Protein AF-A0A2N3I5L6-F1 (afdb_monomer)

pLDDT: mean 78.5, std 22.27, range [29.08, 97.69]

Nearest PDB structures (foldseek):
  4qq1-assembly1_A  TM=4.583E-01  e=1.033E+00  Neisseria meningitidis serogroup B

Foldseek 3Di:
DAWELAFLDDPVFFDDDPLVAAWKAFPLGKIKHKDKDFQCVVVVVLVVPDDDPPDDSVRVVPVVPDDDDDDDDDDDDDDDDDDDPPDPPPVVVVVVCCCVVVRRNRIWMWIWIDRDPDDIFIWIWTWGDDDNWIKIKIWGDPVRLCVVCPVPPCSVVDRIIIFMWIWDDDDQKIKTAGADQVNVVVCVVVVVADFDWDDDPSYIYGHGDSVRSSVVCVVCVVPCRRPVPVRIGMIGGDDD

Sequence (240 aa):
MVSSLHPLYTSKDRVHLDELDGVWVSEEKDRFEIKTIIDSTGLKAMKNKNYQEGMSKEDAFFFGKTNKESNSKKEEDFFAGKEKKEDSNVANREKIENFFFNPVLRKHYQIKIISGKEEACLFEGRLFKLDEHYFLDVIPNDDFLEKKLNNFNLIGLVVPMHAFFKLKIKDHQLVVNGIENDVFEKLIKEKKIRIEYIKRGNRIILTSKTEDIQKFLVKFSDAKMFNDPKEAIVLKRVKN

Radius of gyration: 22.33 Å; Cα contacts (8 Å, |Δi|>4): 339; chains: 1; bounding box: 58×41×62 Å

Solvent-accessible surface area (backbone atoms only — not comparable to full-atom values): 14211 Å² total; per-residue (Å²): 96,48,32,21,75,44,61,70,65,55,85,86,32,53,46,82,63,76,89,62,51,46,45,29,33,35,88,89,60,34,37,36,40,30,40,79,42,72,70,50,68,70,59,51,61,56,64,75,58,77,72,70,90,87,64,54,81,71,55,69,67,62,60,78,78,70,86,85,82,85,87,81,82,90,82,81,89,86,78,94,69,92,71,80,89,68,72,65,70,55,64,51,46,56,54,52,50,48,43,73,74,32,68,55,73,30,45,36,31,40,40,37,40,36,52,88,89,53,82,65,47,46,30,41,34,43,42,27,48,56,92,96,41,42,33,37,36,34,30,71,28,65,72,50,53,49,58,76,50,65,80,46,94,56,55,89,77,58,78,85,48,30,36,56,29,39,50,48,78,54,97,60,35,41,38,40,18,47,48,49,43,71,63,52,52,47,36,50,75,70,62,75,52,91,75,51,64,49,78,58,88,93,40,46,36,34,66,42,57,37,71,61,50,37,53,50,51,60,76,41,50,87,36,62,72,43,66,41,76,89,72,35,50,53,27,38,54,62,82,130

Organism: NCBI:txid1940526

Mean predicted aligned error: 11.91 Å

Secondary structure (DSSP, 8-state):
--EESS-S--TTTB---GGG-EEEEETT--EEEEEEEE--HHHHHHHTS---TT--TTHHHHGGG------------S--------SHHHHHHHHHHHHHH-TTTTEEEEEEEE-TTSPPEEEEEEEEEETTEEEEEEEE-HHHHHHHTTT-TTGGG----EEEEEEEEETTEEEEE---HHHHHHHHHTT-----EEEETTEEEE-S-HHHHHHHHHHHTTSGGGT-TTS-EEEEEPP-

Structure (mmCIF, N/CA/C/O backbone):
data_AF-A0A2N3I5L6-F1
#
_entry.id   AF-A0A2N3I5L6-F1
#
loop_
_atom_site.group_PDB
_atom_site.id
_atom_site.type_symbol
_atom_site.label_atom_id
_atom_site.label_alt_id
_atom_site.label_comp_id
_atom_site.label_asym_id
_atom_site.label_entity_id
_atom_site.label_seq_id
_atom_site.pdbx_PDB_ins_code
_atom_site.Cartn_x
_atom_site.Cartn_y
_atom_site.Cartn_z
_atom_site.occupancy
_atom_site.B_iso_or_equiv
_atom_site.auth_seq_id
_atom_site.auth_comp_id
_atom_site.auth_asym_id
_atom_site.auth_atom_id
_atom_site.pdbx_PDB_model_num
ATOM 1 N N . MET A 1 1 ? -6.499 11.417 -3.239 1.00 82.38 1 MET A N 1
ATOM 2 C CA . MET A 1 1 ? -5.898 10.361 -2.393 1.00 82.38 1 MET A CA 1
ATOM 3 C C . MET A 1 1 ? -5.597 10.838 -0.975 1.00 82.38 1 MET A C 1
ATOM 5 O O . MET A 1 1 ? -4.894 11.833 -0.787 1.00 82.38 1 MET A O 1
ATOM 9 N N . VAL A 1 2 ? -6.133 10.099 -0.001 1.00 88.62 2 VAL A N 1
ATOM 10 C CA . VAL A 1 2 ? -5.919 10.285 1.443 1.00 88.62 2 VAL A CA 1
ATOM 11 C C . VAL A 1 2 ? -4.589 9.651 1.865 1.00 88.62 2 VAL A C 1
ATOM 13 O O . VAL A 1 2 ? -4.289 8.533 1.450 1.00 88.62 2 VAL A O 1
ATOM 16 N N . SER A 1 3 ? -3.809 10.334 2.703 1.00 93.31 3 SER A N 1
ATOM 17 C CA . SER A 1 3 ? -2.531 9.832 3.232 1.00 93.31 3 SER A CA 1
ATOM 18 C C . SER A 1 3 ? -2.523 9.771 4.760 1.00 93.31 3 SER A C 1
ATOM 20 O O . SER A 1 3 ? -3.391 10.349 5.407 1.00 93.31 3 SER A O 1
ATOM 22 N N . SER A 1 4 ? -1.555 9.073 5.354 1.00 94.69 4 SER A N 1
ATOM 23 C CA . SER A 1 4 ? -1.430 8.864 6.801 1.00 94.69 4 SER A CA 1
ATOM 24 C C . SER A 1 4 ? -0.012 9.152 7.303 1.00 94.69 4 SER A C 1
ATOM 26 O O . SER A 1 4 ? 0.966 8.866 6.612 1.00 94.69 4 SER A O 1
ATOM 28 N N . LEU A 1 5 ? 0.100 9.707 8.515 1.00 93.94 5 LEU A N 1
ATOM 29 C CA . LEU A 1 5 ? 1.378 9.838 9.236 1.00 93.94 5 LEU A CA 1
ATOM 30 C C . LEU A 1 5 ? 1.814 8.545 9.932 1.00 93.94 5 LEU A C 1
ATOM 32 O O . LEU A 1 5 ? 2.976 8.408 10.302 1.00 93.94 5 LEU A O 1
ATOM 36 N N . HIS A 1 6 ? 0.885 7.614 10.131 1.00 92.69 6 HIS A N 1
ATOM 37 C CA . HIS A 1 6 ? 1.148 6.333 10.773 1.00 92.69 6 HIS A CA 1
ATOM 38 C C . HIS A 1 6 ? 1.010 5.187 9.765 1.00 92.69 6 HIS A C 1
ATOM 40 O O . HIS A 1 6 ? 0.121 5.257 8.906 1.00 92.69 6 HIS A O 1
ATOM 46 N N . PRO A 1 7 ? 1.814 4.114 9.895 1.00 93.25 7 PRO A N 1
ATOM 47 C CA . PRO A 1 7 ? 1.585 2.882 9.153 1.00 93.25 7 PRO A CA 1
ATOM 48 C C . PRO A 1 7 ? 0.174 2.352 9.399 1.00 93.25 7 PRO A C 1
ATOM 50 O O . PRO A 1 7 ? -0.364 2.476 10.504 1.00 93.25 7 PRO A O 1
ATOM 53 N N . LEU A 1 8 ? -0.409 1.710 8.391 1.00 92.94 8 LEU A N 1
ATOM 54 C CA . LEU A 1 8 ? -1.764 1.156 8.485 1.00 92.94 8 LEU A CA 1
ATOM 55 C C . LEU A 1 8 ? -1.812 -0.302 8.973 1.00 92.94 8 LEU A C 1
ATOM 57 O O . LEU A 1 8 ? -2.878 -0.916 9.030 1.00 92.94 8 LEU A O 1
ATOM 61 N N . TYR A 1 9 ? -0.663 -0.852 9.357 1.00 93.44 9 TYR A N 1
ATOM 62 C CA . TYR A 1 9 ? -0.504 -2.232 9.794 1.00 93.44 9 TYR A CA 1
ATOM 63 C C . TYR A 1 9 ? 0.300 -2.323 11.092 1.00 93.44 9 TYR A C 1
ATOM 65 O O . TYR A 1 9 ? 1.161 -1.491 11.384 1.00 93.44 9 TYR A O 1
ATOM 73 N N . THR A 1 10 ? 0.084 -3.405 11.830 1.00 91.81 10 THR A N 1
ATOM 74 C CA . THR A 1 10 ? 0.990 -3.881 12.875 1.00 91.81 10 THR A CA 1
ATOM 75 C C . THR A 1 10 ? 1.778 -5.088 12.368 1.00 91.81 10 THR A C 1
ATOM 77 O O . THR A 1 10 ? 1.489 -5.648 11.310 1.00 91.81 10 THR A O 1
ATOM 80 N N . SER A 1 11 ? 2.787 -5.536 13.116 1.00 87.19 11 SER A N 1
ATOM 81 C CA . SER A 1 11 ? 3.531 -6.757 12.770 1.00 87.19 11 SER A CA 1
ATOM 82 C C . SER A 1 11 ? 2.644 -8.007 12.686 1.00 87.19 11 SER A C 1
ATOM 84 O O . SER A 1 11 ? 2.996 -8.955 11.996 1.00 87.19 11 SER A O 1
ATOM 86 N N . LYS A 1 12 ? 1.495 -8.012 13.362 1.00 90.62 12 LYS A N 1
ATOM 87 C CA . LYS A 1 12 ? 0.568 -9.149 13.419 1.00 90.62 12 LYS A CA 1
ATOM 88 C C . LYS A 1 12 ? -0.233 -9.309 12.127 1.00 90.62 12 LYS A C 1
ATOM 90 O O . LYS A 1 12 ? -0.608 -10.419 11.776 1.00 90.62 12 LYS A O 1
ATOM 95 N N . ASP A 1 13 ? -0.457 -8.198 11.432 1.00 93.75 13 ASP A N 1
ATOM 96 C CA . ASP A 1 13 ? -1.332 -8.123 10.257 1.00 93.75 13 ASP A CA 1
ATOM 97 C C . ASP A 1 13 ? -0.550 -8.350 8.956 1.00 93.75 13 ASP A C 1
ATOM 99 O O . ASP A 1 13 ? -1.130 -8.506 7.880 1.00 93.75 13 ASP A O 1
ATOM 103 N N . ARG A 1 14 ? 0.787 -8.322 9.040 1.00 94.44 14 ARG A N 1
ATOM 104 C CA . ARG A 1 14 ? 1.693 -8.417 7.896 1.00 94.44 14 ARG A CA 1
ATOM 105 C C . ARG A 1 14 ? 1.579 -9.778 7.229 1.00 94.44 14 ARG A C 1
ATOM 107 O O . ARG A 1 14 ? 1.726 -10.820 7.862 1.00 94.44 14 ARG A O 1
ATOM 114 N N . VAL A 1 15 ? 1.413 -9.736 5.917 1.00 95.94 15 VAL A N 1
ATOM 115 C CA . VAL A 1 15 ? 1.420 -10.905 5.040 1.00 95.94 15 VAL A CA 1
ATOM 116 C C . VAL A 1 15 ? 2.317 -10.623 3.841 1.00 95.94 15 VAL A C 1
ATOM 118 O O . VAL A 1 15 ? 2.738 -9.489 3.606 1.00 95.94 15 VAL A O 1
ATOM 121 N N . HIS A 1 16 ? 2.635 -11.660 3.080 1.00 95.50 16 HIS A N 1
ATOM 122 C CA . HIS A 1 16 ? 3.401 -11.542 1.847 1.00 95.50 16 HIS A CA 1
ATOM 123 C C . HIS A 1 16 ? 2.837 -12.527 0.824 1.00 95.50 16 HIS A C 1
ATOM 125 O O . HIS A 1 16 ? 2.478 -13.647 1.179 1.00 95.50 16 HIS A O 1
ATOM 131 N N . LEU A 1 17 ? 2.712 -12.063 -0.413 1.00 95.06 17 LEU A N 1
ATOM 132 C CA . LEU A 1 17 ? 2.216 -12.786 -1.577 1.00 95.06 17 LEU A CA 1
ATOM 133 C C . LEU A 1 17 ? 3.280 -12.733 -2.675 1.00 95.06 17 LEU A C 1
ATOM 135 O O . LEU A 1 17 ? 3.575 -11.656 -3.207 1.00 95.06 17 LEU A O 1
ATOM 139 N N . ASP A 1 18 ? 3.849 -13.884 -3.025 1.00 93.94 18 ASP A N 1
ATOM 140 C CA . ASP A 1 18 ? 4.799 -13.983 -4.138 1.00 93.94 18 ASP A CA 1
ATOM 141 C C . ASP A 1 18 ? 4.089 -13.665 -5.477 1.00 93.94 18 ASP A C 1
ATOM 143 O O . ASP A 1 18 ? 4.715 -13.193 -6.426 1.00 93.94 18 ASP A O 1
ATOM 147 N N . GLU A 1 19 ? 2.755 -13.799 -5.551 1.00 93.94 19 GLU A N 1
ATOM 148 C CA . GLU A 1 19 ? 1.954 -13.428 -6.724 1.00 93.94 19 GLU A CA 1
ATOM 149 C C . GLU A 1 19 ? 1.859 -11.919 -6.972 1.00 93.94 19 GLU A C 1
ATOM 151 O O . GLU A 1 19 ? 1.219 -11.515 -7.943 1.00 93.94 19 GLU A O 1
ATOM 156 N N . LEU A 1 20 ? 2.459 -11.067 -6.139 1.00 95.62 20 LEU A N 1
ATOM 157 C CA . LEU A 1 20 ? 2.630 -9.646 -6.456 1.00 95.62 20 LEU A CA 1
ATOM 158 C C . LEU A 1 20 ? 3.903 -9.379 -7.263 1.00 95.62 20 LEU A C 1
ATOM 160 O O . LEU A 1 20 ? 3.934 -8.414 -8.028 1.00 95.62 20 LEU A O 1
ATOM 164 N N . ASP A 1 21 ? 4.915 -10.243 -7.169 1.00 95.94 21 ASP A N 1
ATOM 165 C CA . ASP A 1 21 ? 6.191 -10.034 -7.849 1.00 95.94 21 ASP A CA 1
ATOM 166 C C . ASP A 1 21 ? 6.043 -10.151 -9.361 1.00 95.94 21 ASP A C 1
ATOM 168 O O . ASP A 1 21 ? 5.441 -11.098 -9.875 1.00 95.94 21 ASP A O 1
ATOM 172 N N . GLY A 1 22 ? 6.614 -9.197 -10.090 1.00 95.56 22 GLY A N 1
ATOM 173 C CA . GLY A 1 22 ? 6.614 -9.189 -11.547 1.00 95.56 22 GLY A CA 1
ATOM 174 C C . GLY A 1 22 ? 6.405 -7.808 -12.150 1.00 95.56 22 GLY A C 1
ATOM 175 O O . GLY A 1 22 ? 6.508 -6.775 -11.486 1.00 95.56 22 GLY A O 1
ATOM 176 N N . VAL A 1 23 ? 6.129 -7.811 -13.452 1.00 96.69 23 VAL A N 1
ATOM 177 C CA . VAL A 1 23 ? 5.829 -6.605 -14.221 1.00 96.69 23 VAL A CA 1
ATOM 178 C C . VAL A 1 23 ? 4.335 -6.553 -14.489 1.00 96.69 23 VAL A C 1
ATOM 180 O O . VAL A 1 23 ? 3.749 -7.507 -15.007 1.00 96.69 23 VAL A O 1
ATOM 183 N N . TRP A 1 24 ? 3.734 -5.421 -14.160 1.00 97.00 24 TRP A N 1
ATOM 184 C CA . TRP A 1 24 ? 2.325 -5.144 -14.363 1.00 97.00 24 TRP A CA 1
ATOM 185 C C . TRP A 1 24 ? 2.148 -3.877 -15.188 1.00 97.00 24 TRP A C 1
ATOM 187 O O . TRP A 1 24 ? 2.972 -2.967 -15.114 1.00 97.00 24 TRP A O 1
ATOM 197 N N . VAL A 1 25 ? 1.090 -3.823 -15.989 1.00 96.19 25 VAL A N 1
ATOM 198 C CA . VAL A 1 25 ? 0.814 -2.694 -16.883 1.00 96.19 25 VAL A CA 1
ATOM 199 C C . VAL A 1 25 ? -0.626 -2.227 -16.703 1.00 96.19 25 VAL A C 1
ATOM 201 O O . VAL A 1 25 ? -1.540 -3.057 -16.674 1.00 96.19 25 VAL A O 1
ATOM 204 N N . SER A 1 26 ? -0.817 -0.914 -16.562 1.00 94.56 26 SER A N 1
ATOM 205 C CA . SER A 1 26 ? -2.138 -0.275 -16.519 1.00 94.56 26 SER A CA 1
ATOM 206 C C . SER A 1 26 ? -2.730 -0.103 -17.922 1.00 94.56 26 SER A C 1
ATOM 208 O O . SER A 1 26 ? -2.044 -0.254 -18.935 1.00 94.56 26 SER A O 1
ATOM 210 N N . GLU A 1 27 ? -4.013 0.248 -18.009 1.00 89.31 27 GLU A N 1
ATOM 211 C CA . GLU A 1 27 ? -4.641 0.598 -19.293 1.00 89.31 27 GLU A CA 1
ATOM 212 C C . GLU A 1 27 ? -4.007 1.843 -19.938 1.00 89.31 27 GLU A C 1
ATOM 214 O O . GLU A 1 27 ? -3.891 1.919 -21.162 1.00 89.31 27 GLU A O 1
ATOM 219 N N . GLU A 1 28 ? -3.496 2.760 -19.116 1.00 87.25 28 GLU A N 1
ATOM 220 C CA . GLU A 1 28 ? -2.772 3.971 -19.529 1.00 87.25 28 GLU A CA 1
ATOM 221 C C . GLU A 1 28 ? -1.314 3.694 -19.941 1.00 87.25 28 GLU A C 1
ATOM 223 O O . GLU A 1 28 ? -0.588 4.603 -20.338 1.00 87.25 28 GLU A O 1
ATOM 228 N N . LYS A 1 29 ? -0.902 2.416 -19.940 1.00 87.81 29 LYS A N 1
ATOM 229 C CA . LYS A 1 29 ? 0.445 1.925 -20.276 1.00 87.81 29 LYS A CA 1
ATOM 230 C C . LYS A 1 29 ? 1.535 2.312 -19.276 1.00 87.81 29 LYS A C 1
ATOM 232 O O . LYS A 1 29 ? 2.718 2.189 -19.602 1.00 87.81 29 LYS A O 1
ATOM 237 N N . ASP A 1 30 ? 1.164 2.693 -18.058 1.00 93.69 30 ASP A N 1
ATOM 238 C CA . ASP A 1 30 ? 2.126 2.780 -16.963 1.00 93.69 30 ASP A CA 1
ATOM 239 C C . ASP A 1 30 ? 2.614 1.384 -16.600 1.00 93.69 30 ASP A C 1
ATOM 241 O O . ASP A 1 30 ? 1.832 0.430 -16.508 1.00 93.69 30 ASP A O 1
ATOM 245 N N . ARG A 1 31 ? 3.921 1.264 -16.378 1.00 95.31 31 ARG A N 1
ATOM 246 C CA . ARG A 1 31 ? 4.567 0.005 -16.017 1.00 95.31 31 ARG A CA 1
ATOM 247 C C . ARG A 1 31 ? 4.941 0.012 -14.542 1.00 95.31 31 ARG A C 1
ATOM 249 O O . ARG A 1 31 ? 5.677 0.881 -14.085 1.00 95.31 31 ARG A O 1
ATOM 256 N N . PHE A 1 32 ? 4.497 -1.015 -13.834 1.00 96.75 32 PHE A N 1
ATOM 257 C CA . PHE A 1 32 ? 4.772 -1.261 -12.426 1.00 96.75 32 PHE A CA 1
ATOM 258 C C . PHE A 1 32 ? 5.673 -2.487 -12.316 1.00 96.75 32 PHE A C 1
ATOM 260 O O . PHE A 1 32 ? 5.273 -3.597 -12.664 1.00 96.75 32 PHE A O 1
ATOM 267 N N . GLU A 1 33 ? 6.898 -2.299 -11.843 1.00 97.00 33 GLU A N 1
ATOM 268 C CA . GLU A 1 33 ? 7.795 -3.398 -11.496 1.00 97.00 33 GLU A CA 1
ATOM 269 C C . GLU A 1 33 ? 7.765 -3.589 -9.984 1.00 97.00 33 GLU A C 1
ATOM 271 O O . GLU A 1 33 ? 8.225 -2.726 -9.235 1.00 97.00 33 GLU A O 1
ATOM 276 N N . ILE A 1 34 ? 7.213 -4.716 -9.545 1.00 97.31 34 ILE A N 1
ATOM 277 C CA . ILE A 1 34 ? 7.099 -5.075 -8.134 1.00 97.31 34 ILE A CA 1
ATOM 278 C C . ILE A 1 34 ? 8.100 -6.191 -7.853 1.00 97.31 34 ILE A C 1
ATOM 280 O O . ILE A 1 34 ? 8.120 -7.204 -8.561 1.00 97.31 34 ILE A O 1
ATOM 284 N N . LYS A 1 35 ? 8.955 -5.988 -6.848 1.00 97.25 35 LYS A N 1
ATOM 285 C CA . LYS A 1 35 ? 9.970 -6.962 -6.434 1.00 97.25 35 LYS A CA 1
ATOM 286 C C . LYS A 1 35 ? 10.014 -7.099 -4.923 1.00 97.25 35 LYS A C 1
ATOM 288 O O . LYS A 1 35 ? 10.144 -6.105 -4.214 1.00 97.25 35 LYS A O 1
ATOM 293 N N . THR A 1 36 ? 10.017 -8.331 -4.438 1.00 96.62 36 THR A N 1
ATOM 294 C CA . THR A 1 36 ? 10.277 -8.629 -3.034 1.00 96.62 36 THR A CA 1
ATOM 295 C C . THR A 1 36 ? 11.721 -8.303 -2.666 1.00 96.62 36 THR A C 1
ATOM 297 O O . THR A 1 36 ? 12.674 -8.808 -3.262 1.00 96.62 36 THR A O 1
ATOM 300 N N . ILE A 1 37 ? 11.870 -7.504 -1.617 1.00 94.00 37 ILE A N 1
ATOM 301 C CA . ILE A 1 37 ? 13.123 -7.227 -0.928 1.00 94.00 37 ILE A CA 1
ATOM 302 C C . ILE A 1 37 ? 13.115 -7.966 0.408 1.00 94.00 37 ILE A C 1
ATOM 304 O O . ILE A 1 37 ? 12.101 -8.016 1.106 1.00 94.00 37 ILE A O 1
ATOM 308 N N . ILE A 1 38 ? 14.260 -8.555 0.756 1.00 88.44 38 ILE A N 1
ATOM 309 C CA . ILE A 1 38 ? 14.483 -9.209 2.046 1.00 88.44 38 ILE A CA 1
ATOM 310 C C . ILE A 1 38 ? 15.468 -8.361 2.848 1.00 88.44 38 ILE A C 1
ATOM 312 O O . ILE A 1 38 ? 16.657 -8.282 2.517 1.00 88.44 38 ILE A O 1
ATOM 316 N N . ASP A 1 39 ? 14.981 -7.770 3.932 1.00 79.25 39 ASP A N 1
ATOM 317 C CA . ASP A 1 39 ? 15.770 -6.983 4.870 1.00 79.25 39 ASP A CA 1
ATOM 318 C C . ASP A 1 39 ? 16.808 -7.870 5.566 1.00 79.25 39 ASP A C 1
ATOM 320 O O . ASP A 1 39 ? 16.526 -8.645 6.482 1.00 79.25 39 ASP A O 1
ATOM 324 N N . SER A 1 40 ? 18.051 -7.761 5.098 1.00 66.69 40 SER A N 1
ATOM 325 C CA . SER A 1 40 ? 19.209 -8.498 5.622 1.00 66.69 40 SER A CA 1
ATOM 326 C C . SER A 1 40 ? 20.104 -7.649 6.528 1.00 66.69 40 SER A C 1
ATOM 328 O O . SER A 1 40 ? 21.098 -8.150 7.057 1.00 66.69 40 SER A O 1
ATOM 330 N N . THR A 1 41 ? 19.767 -6.372 6.728 1.00 57.91 41 THR A N 1
ATOM 331 C CA . THR A 1 41 ? 20.577 -5.366 7.434 1.00 57.91 41 THR A CA 1
ATOM 332 C C . THR A 1 41 ? 20.956 -5.810 8.845 1.00 57.91 41 THR A C 1
ATOM 334 O O . THR A 1 41 ? 22.117 -5.680 9.233 1.00 57.91 41 THR A O 1
ATOM 337 N N . GLY A 1 42 ? 20.047 -6.452 9.583 1.00 51.00 42 GLY A N 1
ATOM 338 C CA . GLY A 1 42 ? 20.392 -6.989 10.901 1.00 51.00 42 GLY A CA 1
ATOM 339 C C . GLY A 1 42 ? 21.158 -8.323 10.886 1.00 51.00 42 GLY A C 1
ATOM 340 O O . GLY A 1 42 ? 21.920 -8.577 11.813 1.00 51.00 42 GLY A O 1
ATOM 341 N N . LEU A 1 43 ? 21.086 -9.129 9.814 1.00 48.53 43 LEU A N 1
ATOM 342 C CA . LEU A 1 43 ? 21.957 -10.310 9.657 1.00 48.53 43 LEU A CA 1
ATOM 343 C C . LEU A 1 43 ? 23.406 -9.919 9.327 1.00 48.53 43 LEU A C 1
ATOM 345 O O . LEU A 1 43 ? 24.344 -10.568 9.790 1.00 48.53 43 LEU A O 1
ATOM 349 N N . LYS A 1 44 ? 23.609 -8.863 8.529 1.00 46.62 44 LYS A N 1
ATOM 350 C CA . LYS A 1 44 ? 24.950 -8.352 8.196 1.00 46.62 44 LYS A CA 1
ATOM 351 C C . LYS A 1 44 ? 25.635 -7.724 9.415 1.00 46.62 44 LYS A C 1
ATOM 353 O O . LYS A 1 44 ? 26.823 -7.953 9.621 1.00 46.62 44 LYS A O 1
ATOM 358 N N . ALA A 1 45 ? 24.880 -7.018 10.261 1.00 44.28 45 ALA A N 1
ATOM 359 C CA . ALA A 1 45 ? 25.374 -6.502 11.540 1.00 44.28 45 ALA A CA 1
ATOM 360 C C . ALA A 1 45 ? 25.807 -7.621 12.510 1.00 44.28 45 ALA A C 1
ATOM 362 O O . ALA A 1 45 ? 26.784 -7.450 13.236 1.00 44.28 45 ALA A O 1
ATOM 363 N N . MET A 1 46 ? 25.132 -8.779 12.483 1.00 40.22 46 MET A N 1
ATOM 364 C CA . MET A 1 46 ? 25.532 -9.966 13.252 1.00 40.22 46 MET A CA 1
ATOM 365 C C . MET A 1 46 ? 26.778 -10.657 12.678 1.00 40.22 46 MET A C 1
ATOM 367 O O . MET A 1 46 ? 27.643 -11.072 13.440 1.00 40.22 46 MET A O 1
ATOM 371 N N . LYS A 1 47 ? 26.909 -10.754 11.347 1.00 42.34 47 LYS A N 1
ATOM 372 C CA . LYS A 1 47 ? 28.072 -11.396 10.701 1.00 42.34 47 LYS A CA 1
ATOM 373 C C . LYS A 1 47 ? 29.365 -10.578 10.777 1.00 42.34 47 LYS A C 1
ATOM 375 O O . LYS A 1 47 ? 30.438 -11.164 10.810 1.00 42.34 47 LYS A O 1
ATOM 380 N N . ASN A 1 48 ? 29.285 -9.246 10.821 1.00 40.84 48 ASN A N 1
ATOM 381 C CA . ASN A 1 48 ? 30.474 -8.384 10.892 1.00 40.84 48 ASN A CA 1
ATOM 382 C C . ASN A 1 48 ? 31.078 -8.260 12.305 1.00 40.84 48 ASN A C 1
ATOM 384 O O . ASN A 1 48 ? 32.122 -7.633 12.463 1.00 40.84 48 ASN A O 1
ATOM 388 N N . LYS A 1 49 ? 30.470 -8.878 13.325 1.00 36.75 49 LYS A N 1
ATOM 389 C CA . LYS A 1 49 ? 31.065 -9.054 14.656 1.00 36.75 49 LYS A CA 1
ATOM 390 C C . LYS A 1 49 ? 31.553 -10.494 14.809 1.00 36.75 49 LYS A C 1
ATOM 392 O O . LYS A 1 49 ? 30.953 -11.288 15.529 1.00 36.75 49 LYS A O 1
ATOM 397 N N . ASN A 1 50 ? 32.628 -10.850 14.113 1.00 40.31 50 ASN A N 1
ATOM 398 C CA . ASN A 1 50 ? 33.282 -12.135 14.346 1.00 40.31 50 ASN A CA 1
ATOM 399 C C . ASN A 1 50 ? 33.900 -12.160 15.755 1.00 40.31 50 ASN A C 1
ATOM 401 O O . ASN A 1 50 ? 34.954 -11.582 15.996 1.00 40.31 50 ASN A O 1
ATOM 405 N N . TYR A 1 51 ? 33.156 -12.800 16.661 1.00 40.19 51 TYR A N 1
ATOM 406 C CA . TYR A 1 51 ? 33.593 -13.865 17.565 1.00 40.19 51 TYR A CA 1
ATOM 407 C C . TYR A 1 51 ? 34.929 -13.645 18.295 1.00 40.19 51 TYR A C 1
ATOM 409 O O . TYR A 1 51 ? 35.989 -14.006 17.795 1.00 40.19 51 TYR A O 1
ATOM 417 N N . GLN A 1 52 ? 34.860 -13.167 19.541 1.00 38.38 52 GLN A N 1
ATOM 418 C CA . GLN A 1 52 ? 35.819 -13.626 20.547 1.00 38.38 52 GLN A CA 1
ATOM 419 C C . GLN A 1 52 ? 35.326 -14.979 21.070 1.00 38.38 52 GLN A C 1
ATOM 421 O O . GLN A 1 52 ? 34.191 -15.088 21.539 1.00 38.38 52 GLN A O 1
ATOM 426 N N . GLU A 1 53 ? 36.147 -16.017 20.914 1.00 37.41 53 GLU A N 1
ATOM 427 C CA . GLU A 1 53 ? 35.874 -17.354 21.442 1.00 37.41 53 GLU A CA 1
ATOM 428 C C . GLU A 1 53 ? 35.573 -17.288 22.944 1.00 37.41 53 GLU A C 1
ATOM 430 O O . GLU A 1 53 ? 36.329 -16.705 23.718 1.00 37.41 53 GLU A O 1
ATOM 435 N N . GLY A 1 54 ? 34.447 -17.884 23.345 1.00 44.28 54 GLY A N 1
ATOM 436 C CA . GLY A 1 54 ? 34.029 -18.009 24.745 1.00 44.28 54 GLY A CA 1
ATOM 437 C C . GLY A 1 54 ? 32.807 -17.182 25.150 1.00 44.28 54 GLY A C 1
ATOM 438 O O . GLY A 1 54 ? 32.262 -17.427 26.222 1.00 44.28 54 GLY A O 1
ATOM 439 N N . MET A 1 55 ? 32.327 -16.257 24.312 1.00 40.34 55 MET A N 1
ATOM 440 C CA . MET A 1 55 ? 31.068 -15.542 24.563 1.00 40.34 55 MET A CA 1
ATOM 441 C C . MET A 1 55 ? 29.872 -16.332 24.023 1.00 40.34 55 MET A C 1
ATOM 443 O O . MET A 1 55 ? 29.895 -16.811 22.885 1.00 40.34 55 MET A O 1
ATOM 447 N N . SER A 1 56 ? 28.816 -16.450 24.825 1.00 50.38 56 SER A N 1
ATOM 448 C CA . SER A 1 56 ? 27.558 -17.041 24.370 1.00 50.38 56 SER A CA 1
ATOM 449 C C . SER A 1 56 ? 26.933 -16.158 23.271 1.00 50.38 56 SER A C 1
ATOM 451 O O . SER A 1 56 ? 27.193 -14.949 23.203 1.00 50.38 56 SER A O 1
ATOM 453 N N . LYS A 1 57 ? 26.123 -16.736 22.371 1.00 48.69 57 LYS A N 1
ATOM 454 C CA . LYS A 1 57 ? 25.438 -15.960 21.308 1.00 48.69 57 LYS A CA 1
ATOM 455 C C . LYS A 1 57 ? 24.555 -14.859 21.911 1.00 48.69 57 LYS A C 1
ATOM 457 O O . LYS A 1 57 ? 24.294 -13.838 21.277 1.00 48.69 57 LYS A O 1
ATOM 462 N N . GLU A 1 58 ? 24.134 -15.093 23.144 1.00 45.81 58 GLU A N 1
ATOM 463 C CA . GLU A 1 58 ? 23.283 -14.286 23.990 1.00 45.81 58 GLU A CA 1
ATOM 464 C C . GLU A 1 58 ? 24.021 -13.040 24.521 1.00 45.81 58 GLU A C 1
ATOM 466 O O . GLU A 1 58 ? 23.449 -11.949 24.523 1.00 45.81 58 GLU A O 1
ATOM 471 N N . ASP A 1 59 ? 25.309 -13.144 24.863 1.00 43.00 59 ASP A N 1
ATOM 472 C CA . ASP A 1 59 ? 26.111 -12.021 25.379 1.00 43.00 59 ASP A CA 1
ATOM 473 C C . ASP A 1 59 ? 26.486 -11.011 24.281 1.00 43.00 59 ASP A C 1
ATOM 475 O O . ASP A 1 59 ? 26.416 -9.791 24.475 1.00 43.00 59 ASP A O 1
ATOM 479 N N . ALA A 1 60 ? 26.795 -11.495 23.074 1.00 45.47 60 ALA A N 1
ATOM 480 C CA . ALA A 1 60 ? 27.146 -10.645 21.931 1.00 45.47 60 ALA A CA 1
ATOM 481 C C . ALA A 1 60 ? 25.995 -9.715 21.486 1.00 45.47 60 ALA A C 1
ATOM 483 O O . ALA A 1 60 ? 26.228 -8.660 20.880 1.00 45.47 60 ALA A O 1
ATOM 484 N N . PHE A 1 61 ? 24.752 -10.094 21.799 1.00 45.12 61 PHE A N 1
ATOM 485 C CA . PHE A 1 61 ? 23.533 -9.382 21.424 1.00 45.12 61 PHE A CA 1
ATOM 486 C C . PHE A 1 61 ? 23.253 -8.153 22.313 1.00 45.12 61 PHE A C 1
ATOM 488 O O . PHE A 1 61 ? 22.777 -7.133 21.810 1.00 45.12 61 PHE A O 1
ATOM 495 N N . PHE A 1 62 ? 23.604 -8.192 23.607 1.00 40.31 62 PHE A N 1
ATOM 496 C CA . PHE A 1 62 ? 23.329 -7.098 24.559 1.00 40.31 62 PHE A CA 1
ATOM 497 C C . PHE A 1 62 ? 24.474 -6.091 24.728 1.00 40.31 62 PHE A C 1
ATOM 499 O O . PHE A 1 62 ? 24.211 -4.918 25.003 1.00 40.31 62 PHE A O 1
ATOM 506 N N . PHE A 1 63 ? 25.726 -6.480 24.470 1.00 38.34 63 PHE A N 1
ATOM 507 C CA . PHE A 1 63 ? 26.881 -5.570 24.561 1.00 38.34 63 PHE A CA 1
ATOM 508 C C . PHE A 1 63 ? 26.895 -4.451 23.500 1.00 38.34 63 PHE A C 1
ATOM 510 O O . PHE A 1 63 ? 27.714 -3.537 23.556 1.00 38.34 63 PHE A O 1
ATOM 517 N N . GLY A 1 64 ? 25.960 -4.458 22.543 1.00 39.50 64 GLY A N 1
ATOM 518 C CA . GLY A 1 64 ? 25.796 -3.386 21.557 1.00 39.50 64 GLY A CA 1
ATOM 519 C C . GLY A 1 64 ? 25.243 -2.061 22.099 1.00 39.50 64 GLY A C 1
ATOM 520 O O . GLY A 1 64 ? 25.133 -1.120 21.315 1.00 39.50 64 GLY A O 1
ATOM 521 N N . LYS A 1 65 ? 24.884 -1.964 23.391 1.00 39.91 65 LYS A N 1
ATOM 522 C CA . LYS A 1 65 ? 24.294 -0.743 23.976 1.00 39.91 65 LYS A CA 1
ATOM 523 C C . LYS A 1 65 ? 25.068 -0.068 25.110 1.00 39.91 65 LYS A C 1
ATOM 525 O O . LYS A 1 65 ? 24.601 0.952 25.603 1.00 39.91 65 LYS A O 1
ATOM 530 N N . THR A 1 66 ? 26.263 -0.523 25.466 1.00 38.44 66 THR A N 1
ATOM 531 C CA . THR A 1 66 ? 27.102 0.180 26.450 1.00 38.44 66 THR A CA 1
ATOM 532 C C . THR A 1 66 ? 28.567 0.079 26.057 1.00 38.44 66 THR A C 1
ATOM 534 O O . THR A 1 66 ? 29.220 -0.907 26.367 1.00 38.44 66 THR A O 1
ATOM 537 N N . ASN A 1 67 ? 29.059 1.092 25.339 1.00 31.45 67 ASN A N 1
ATOM 538 C CA . ASN A 1 67 ? 30.448 1.548 25.430 1.00 31.45 67 ASN A CA 1
ATOM 539 C C . ASN A 1 67 ? 30.576 2.960 24.842 1.00 31.45 67 ASN A C 1
ATOM 541 O O . ASN A 1 67 ? 30.892 3.169 23.672 1.00 31.45 67 ASN A O 1
ATOM 545 N N . LYS A 1 68 ? 30.301 3.938 25.704 1.00 32.56 68 LYS A N 1
ATOM 546 C CA . LYS A 1 68 ? 30.933 5.260 25.692 1.00 32.56 68 LYS A CA 1
ATOM 547 C C . LYS A 1 68 ? 31.223 5.618 27.156 1.00 32.56 68 LYS A C 1
ATOM 549 O O . LYS A 1 68 ? 30.510 6.395 27.774 1.00 32.56 68 LYS A O 1
ATOM 554 N N . GLU A 1 69 ? 32.233 4.974 27.725 1.00 34.31 69 GLU A N 1
ATOM 555 C CA . GLU A 1 69 ? 32.992 5.508 28.865 1.00 34.31 69 GLU A CA 1
ATOM 556 C C . GLU A 1 69 ? 34.141 6.351 28.273 1.00 34.31 69 GLU A C 1
ATOM 558 O O . GLU A 1 69 ? 34.646 6.011 27.207 1.00 34.31 69 GLU A O 1
ATOM 563 N N . SER A 1 70 ? 34.618 7.471 28.815 1.00 31.84 70 SER A N 1
ATOM 564 C CA . SER A 1 70 ? 34.363 8.185 30.070 1.00 31.84 70 SER A CA 1
ATOM 565 C C . SER A 1 70 ? 35.094 9.538 30.021 1.00 31.84 70 SER A C 1
ATOM 567 O O . SER A 1 70 ? 36.195 9.600 29.477 1.00 31.84 70 SER A O 1
ATOM 569 N N . ASN A 1 71 ? 34.513 10.577 30.632 1.00 29.08 71 ASN A N 1
ATOM 570 C CA . ASN A 1 71 ? 35.144 11.634 31.459 1.00 29.08 71 ASN A CA 1
ATOM 571 C C . ASN A 1 71 ? 34.172 12.828 31.506 1.00 29.08 71 ASN A C 1
ATOM 573 O O . ASN A 1 71 ? 33.710 13.265 30.465 1.00 29.08 71 ASN A O 1
ATOM 577 N N . SER A 1 72 ? 33.800 13.446 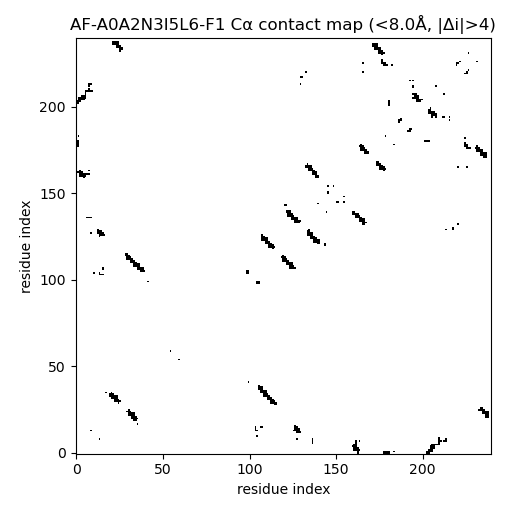32.624 1.00 30.52 72 SER A N 1
ATOM 578 C CA . SER A 1 72 ? 34.110 13.270 34.041 1.00 30.52 72 SER A CA 1
ATOM 579 C C . SER A 1 72 ? 33.148 14.181 34.827 1.00 30.52 72 SER A C 1
ATOM 581 O O . SER A 1 72 ? 32.868 15.276 34.354 1.00 30.52 72 SER A O 1
ATOM 583 N N . LYS A 1 73 ? 32.774 13.765 36.045 1.00 29.89 73 LYS A N 1
ATOM 584 C CA . LYS A 1 73 ? 32.198 14.561 37.153 1.00 29.89 73 LYS A CA 1
ATOM 585 C C . LYS A 1 73 ? 30.741 15.052 37.042 1.00 29.89 73 LYS A C 1
ATOM 587 O O . LYS A 1 73 ? 30.419 15.984 36.326 1.00 29.89 73 LYS A O 1
ATOM 592 N N . LYS A 1 74 ? 29.918 14.396 37.871 1.00 35.50 74 LYS A N 1
ATOM 593 C CA . LYS A 1 74 ? 28.929 14.944 38.817 1.00 35.50 74 LYS A CA 1
ATOM 594 C C . LYS A 1 74 ? 28.495 16.402 38.631 1.00 35.50 74 LYS A C 1
ATOM 596 O O . LYS A 1 74 ? 29.280 17.296 38.912 1.00 35.50 74 LYS A O 1
ATOM 601 N N . GLU A 1 75 ? 27.206 16.554 38.367 1.00 29.62 75 GLU A N 1
ATOM 602 C CA . GLU A 1 75 ? 26.270 17.513 38.979 1.00 29.62 75 GLU A CA 1
ATOM 603 C C . GLU A 1 75 ? 24.885 16.865 38.769 1.00 29.62 75 GLU A C 1
ATOM 605 O O . GLU A 1 75 ? 24.348 16.861 37.667 1.00 29.62 75 GLU A O 1
ATOM 610 N N . GLU A 1 76 ? 24.528 15.866 39.580 1.00 29.61 76 GLU A N 1
ATOM 611 C CA . GLU A 1 76 ? 23.671 16.013 40.770 1.00 29.61 76 GLU A CA 1
ATOM 612 C C . GLU A 1 76 ? 22.406 16.851 40.499 1.00 29.61 76 GLU A C 1
ATOM 614 O O . GLU A 1 76 ? 22.441 18.065 40.345 1.00 29.61 76 GLU A O 1
ATOM 619 N N . ASP A 1 77 ? 21.283 16.129 40.491 1.00 37.88 77 ASP A N 1
ATOM 620 C CA . ASP A 1 77 ? 19.984 16.581 40.978 1.00 37.88 77 ASP A CA 1
ATOM 621 C C . ASP A 1 77 ? 19.262 17.692 40.210 1.00 37.88 77 ASP A C 1
ATOM 623 O O . ASP A 1 77 ? 19.131 18.828 40.659 1.00 37.88 77 ASP A O 1
ATOM 627 N N . PHE A 1 78 ? 18.594 17.306 39.120 1.00 29.14 78 PHE A N 1
ATOM 628 C CA . PHE A 1 78 ? 17.429 18.055 38.657 1.00 29.14 78 PHE A CA 1
ATOM 629 C C . PHE A 1 78 ? 16.312 17.096 38.226 1.00 29.14 78 PHE A C 1
ATOM 631 O O . PHE A 1 78 ? 16.295 16.562 37.122 1.00 29.14 78 PHE A O 1
ATOM 638 N N . PHE A 1 79 ? 15.384 16.884 39.161 1.00 30.80 79 PHE A N 1
ATOM 639 C CA . PHE A 1 79 ? 14.110 16.162 39.056 1.00 30.80 79 PHE A CA 1
ATOM 640 C C . PHE A 1 79 ? 14.127 14.641 39.231 1.00 30.80 79 PHE A C 1
ATOM 642 O O . PHE A 1 79 ? 13.933 13.845 38.316 1.00 30.80 79 PHE A O 1
ATOM 649 N N . ALA A 1 80 ? 14.210 14.259 40.504 1.00 41.06 80 ALA A N 1
ATOM 650 C CA . ALA A 1 80 ? 13.701 13.001 41.018 1.00 41.06 80 ALA A CA 1
ATOM 651 C C . ALA A 1 80 ? 12.226 12.774 40.622 1.00 41.06 80 ALA A C 1
ATOM 653 O O . ALA A 1 80 ? 11.305 13.321 41.225 1.00 41.06 80 ALA A O 1
ATOM 654 N N . GLY A 1 81 ? 12.010 11.889 39.653 1.00 29.58 81 GLY A N 1
ATOM 655 C CA . GLY A 1 81 ? 10.791 11.105 39.508 1.00 29.58 81 GLY A CA 1
ATOM 656 C C . GLY A 1 81 ? 11.187 9.638 39.584 1.00 29.58 81 GLY A C 1
ATOM 657 O O . GLY A 1 81 ? 11.838 9.128 38.678 1.00 29.58 81 GLY A O 1
ATOM 658 N N . LYS A 1 82 ? 10.863 8.953 40.686 1.00 38.31 82 LYS A N 1
ATOM 659 C CA . LYS A 1 82 ? 11.033 7.498 40.789 1.00 38.31 82 LYS A CA 1
ATOM 660 C C . LYS A 1 82 ? 10.141 6.827 39.740 1.00 38.31 82 LYS A C 1
ATOM 662 O O . LYS A 1 82 ? 8.966 6.589 40.004 1.00 38.31 82 LYS A O 1
ATOM 667 N N . GLU A 1 83 ? 10.691 6.498 38.578 1.00 33.28 83 GLU A N 1
ATOM 668 C CA . GLU A 1 83 ? 10.050 5.564 37.659 1.00 33.28 83 GLU A CA 1
ATOM 669 C C . GLU A 1 83 ? 10.314 4.131 38.123 1.00 33.28 83 GLU A C 1
ATOM 671 O O . GLU A 1 83 ? 11.449 3.711 38.370 1.00 33.28 83 GLU A O 1
ATOM 676 N N . LYS A 1 84 ? 9.226 3.372 38.263 1.00 32.03 84 LYS A N 1
ATOM 677 C CA . LYS A 1 84 ? 9.268 1.922 38.403 1.00 32.03 84 LYS A CA 1
ATOM 678 C C . LYS A 1 84 ? 10.039 1.338 37.216 1.00 32.03 84 LYS A C 1
ATOM 680 O O . LYS A 1 84 ? 9.645 1.521 36.068 1.00 32.03 84 LYS A O 1
ATOM 685 N N . LYS A 1 85 ? 11.103 0.584 37.494 1.00 35.97 85 LYS A N 1
ATOM 686 C CA . LYS A 1 85 ? 11.712 -0.335 36.525 1.00 35.97 85 LYS A CA 1
ATOM 687 C C . LYS A 1 85 ? 10.766 -1.525 36.320 1.00 35.97 85 LYS A C 1
ATOM 689 O O . LYS A 1 85 ? 10.971 -2.573 36.916 1.00 35.97 85 LYS A O 1
ATOM 694 N N . GLU A 1 86 ? 9.715 -1.351 35.529 1.00 36.16 86 GLU A N 1
ATOM 695 C CA . GLU A 1 86 ? 8.923 -2.466 34.994 1.00 36.16 86 GLU A CA 1
ATOM 696 C C . GLU A 1 86 ? 9.518 -2.879 33.636 1.00 36.16 86 GLU A C 1
ATOM 698 O O . GLU A 1 86 ? 9.569 -2.072 32.711 1.00 36.16 86 GLU A O 1
ATOM 703 N N . ASP A 1 87 ? 10.055 -4.104 33.569 1.00 41.41 87 ASP A N 1
ATOM 704 C CA . ASP A 1 87 ? 10.159 -5.062 32.443 1.00 41.41 87 ASP A CA 1
ATOM 705 C C . ASP A 1 87 ? 10.299 -4.582 30.978 1.00 41.41 87 ASP A C 1
ATOM 707 O O . ASP A 1 87 ? 10.026 -5.319 30.027 1.00 41.41 87 ASP A O 1
ATOM 711 N N . SER A 1 88 ? 10.825 -3.385 30.735 1.00 42.09 88 SER A N 1
ATOM 712 C CA . SER A 1 88 ? 11.037 -2.827 29.389 1.00 42.09 88 SER A CA 1
ATOM 713 C C . SER A 1 88 ? 12.081 -3.587 28.556 1.00 42.09 88 SER A C 1
ATOM 715 O O . SER A 1 88 ? 12.121 -3.461 27.327 1.00 42.09 88 SER A O 1
ATOM 717 N N . ASN A 1 89 ? 12.911 -4.412 29.202 1.00 52.16 89 ASN A N 1
ATOM 718 C CA . ASN A 1 89 ? 13.926 -5.223 28.535 1.00 52.16 89 ASN A CA 1
ATOM 719 C C . ASN A 1 89 ? 13.362 -6.493 27.888 1.00 52.16 89 ASN A C 1
ATOM 721 O O . ASN A 1 89 ? 13.901 -6.912 26.869 1.00 52.16 89 ASN A O 1
ATOM 725 N N . VAL A 1 90 ? 12.293 -7.098 28.414 1.00 47.69 90 VAL A N 1
ATOM 726 C CA . VAL A 1 90 ? 11.757 -8.366 27.878 1.00 47.69 90 VAL A CA 1
ATOM 727 C C . VAL A 1 90 ? 10.873 -8.112 26.654 1.00 47.69 90 VAL A C 1
ATOM 729 O O . VAL A 1 90 ? 11.096 -8.701 25.600 1.00 47.69 90 VAL A O 1
ATOM 732 N N . ALA A 1 91 ? 9.969 -7.131 26.727 1.00 42.28 91 ALA A N 1
ATOM 733 C CA . ALA A 1 91 ? 9.081 -6.781 25.612 1.00 42.28 91 ALA A CA 1
ATOM 734 C C . ALA A 1 91 ? 9.832 -6.266 24.365 1.00 42.28 91 ALA A C 1
ATOM 736 O O . ALA A 1 91 ? 9.378 -6.444 23.233 1.00 42.28 91 ALA A O 1
ATOM 737 N N . ASN A 1 92 ? 10.992 -5.626 24.550 1.00 57.50 92 ASN A N 1
ATOM 738 C CA . ASN A 1 92 ? 11.854 -5.235 23.433 1.00 57.50 92 ASN A CA 1
ATOM 739 C C . ASN A 1 92 ? 12.609 -6.430 22.831 1.00 57.50 92 ASN A C 1
ATOM 741 O O . ASN A 1 92 ? 12.814 -6.447 21.620 1.00 57.50 92 ASN A O 1
ATOM 745 N N . ARG A 1 93 ? 12.981 -7.436 23.635 1.00 56.69 93 ARG A N 1
ATOM 746 C CA . ARG A 1 93 ? 13.631 -8.667 23.151 1.00 56.69 93 ARG A CA 1
ATOM 747 C C . ARG A 1 93 ? 12.698 -9.466 22.254 1.00 56.69 93 ARG A C 1
ATOM 749 O O . ARG A 1 93 ? 13.048 -9.713 21.106 1.00 56.69 93 ARG A O 1
ATOM 756 N N . GLU A 1 94 ? 11.484 -9.743 22.720 1.00 60.94 94 GLU A N 1
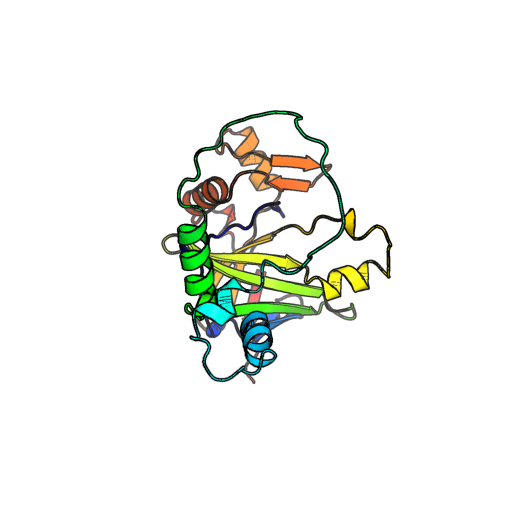ATOM 757 C CA . GLU A 1 94 ? 10.493 -10.501 21.947 1.00 60.94 94 GLU A CA 1
ATOM 758 C C . GLU A 1 94 ? 10.152 -9.825 20.613 1.00 60.94 94 GLU A C 1
ATOM 760 O O . GLU A 1 94 ? 10.032 -10.489 19.588 1.00 60.94 94 GLU A O 1
ATOM 765 N N . LYS A 1 95 ? 10.039 -8.489 20.585 1.00 60.44 95 LYS A N 1
ATOM 766 C CA . LYS A 1 95 ? 9.785 -7.743 19.340 1.00 60.44 95 LYS A CA 1
ATOM 767 C C . LYS A 1 95 ? 10.929 -7.872 18.336 1.00 60.44 95 LYS A C 1
ATOM 769 O O . LYS A 1 95 ? 10.669 -8.008 17.140 1.00 60.44 95 LYS A O 1
ATOM 774 N N . ILE A 1 96 ? 12.173 -7.808 18.807 1.00 63.34 96 ILE A N 1
ATOM 775 C CA . ILE A 1 96 ? 13.358 -7.903 17.949 1.00 63.34 96 ILE A CA 1
ATOM 776 C C . ILE A 1 96 ? 13.534 -9.339 17.447 1.00 63.34 96 ILE A C 1
ATOM 778 O O . ILE A 1 96 ? 13.741 -9.546 16.252 1.00 63.34 96 ILE A O 1
ATOM 782 N N . GLU A 1 97 ? 13.399 -10.329 18.326 1.00 61.19 97 GLU A N 1
ATOM 783 C CA . GLU A 1 97 ? 13.431 -11.744 17.957 1.00 61.19 97 GLU A CA 1
ATOM 784 C C . GLU A 1 97 ? 12.328 -12.066 16.950 1.00 61.19 97 GLU A C 1
ATOM 786 O O . GLU A 1 97 ? 12.610 -12.614 15.886 1.00 61.19 97 GLU A O 1
ATOM 791 N N . ASN A 1 98 ? 11.094 -11.627 17.206 1.00 68.56 98 ASN A N 1
ATOM 792 C CA . ASN A 1 98 ? 9.995 -11.810 16.266 1.00 68.56 98 ASN A CA 1
ATOM 793 C C . ASN A 1 98 ? 10.313 -11.173 14.905 1.00 68.56 98 ASN A C 1
ATOM 795 O O . ASN A 1 98 ? 10.093 -11.805 13.881 1.00 68.56 98 ASN A O 1
ATOM 799 N N . PHE A 1 99 ? 10.903 -9.975 14.849 1.00 67.69 99 PHE A N 1
ATOM 800 C CA . PHE A 1 99 ? 11.311 -9.379 13.571 1.00 67.69 99 PHE A CA 1
ATOM 801 C C . PHE A 1 99 ? 12.356 -10.222 12.818 1.00 67.69 99 PHE A C 1
ATOM 803 O O . PHE A 1 99 ? 12.247 -10.403 11.606 1.00 67.69 99 PHE A O 1
ATOM 810 N N . PHE A 1 100 ? 13.364 -10.756 13.513 1.00 64.25 100 PHE A N 1
ATOM 811 C CA . PHE A 1 100 ? 14.435 -11.525 12.874 1.00 64.25 100 PHE A CA 1
ATOM 812 C C . PHE A 1 100 ? 14.030 -12.939 12.473 1.00 64.25 100 PHE A C 1
ATOM 814 O O . PHE A 1 100 ? 14.481 -13.428 11.429 1.00 64.25 100 PHE A O 1
ATOM 821 N N . PHE A 1 101 ? 13.204 -13.584 13.291 1.00 67.50 101 PHE A N 1
ATOM 822 C CA . PHE A 1 101 ? 12.802 -14.973 13.118 1.00 67.50 101 PHE A CA 1
ATOM 823 C C . PHE A 1 101 ? 11.473 -15.128 12.382 1.00 67.50 101 PHE A C 1
ATOM 825 O O . PHE A 1 101 ? 11.180 -16.234 11.938 1.00 67.50 101 PHE A O 1
ATOM 832 N N . ASN A 1 102 ? 10.712 -14.048 12.167 1.00 71.38 102 ASN A N 1
ATOM 833 C CA . ASN A 1 102 ? 9.548 -14.042 11.287 1.00 71.38 102 ASN A CA 1
ATOM 834 C C . ASN A 1 102 ? 9.954 -13.597 9.868 1.00 71.38 102 ASN A C 1
ATOM 836 O O . ASN A 1 102 ? 10.175 -12.405 9.624 1.00 71.38 102 ASN A O 1
ATOM 840 N N . PRO A 1 103 ? 10.037 -14.521 8.889 1.00 74.94 103 PRO A N 1
ATOM 841 C CA . PRO A 1 103 ? 10.484 -14.191 7.539 1.00 74.94 103 PRO A CA 1
ATOM 842 C C . PRO A 1 103 ? 9.607 -13.145 6.848 1.00 74.94 103 PRO A C 1
ATOM 844 O O . PRO A 1 103 ? 10.129 -12.362 6.060 1.00 74.94 103 PRO A O 1
ATOM 847 N N . VAL A 1 104 ? 8.307 -13.105 7.160 1.00 75.88 104 VAL A N 1
ATOM 848 C CA . VAL A 1 104 ? 7.345 -12.166 6.562 1.00 75.88 104 VAL A CA 1
ATOM 849 C C . VAL A 1 104 ? 7.641 -10.732 6.989 1.00 75.88 104 VAL A C 1
ATOM 851 O O . VAL A 1 104 ? 7.550 -9.815 6.176 1.00 75.88 104 VAL A O 1
ATOM 854 N N . LEU A 1 105 ? 8.069 -10.520 8.236 1.00 82.12 105 LEU A N 1
ATOM 855 C CA . LEU A 1 105 ? 8.391 -9.179 8.733 1.00 82.12 105 LEU A CA 1
ATOM 856 C C . LEU A 1 105 ? 9.612 -8.568 8.044 1.00 82.12 105 LEU A C 1
ATOM 858 O O . LEU A 1 105 ? 9.674 -7.345 7.905 1.00 82.12 105 LEU A O 1
ATOM 862 N N . ARG A 1 106 ? 10.519 -9.418 7.551 1.00 84.69 106 ARG A N 1
ATOM 863 C CA . ARG A 1 106 ? 11.708 -9.027 6.781 1.00 84.69 106 ARG A CA 1
ATOM 864 C C . ARG A 1 106 ? 11.438 -8.843 5.292 1.00 84.69 106 ARG A C 1
ATOM 866 O O . ARG A 1 106 ? 12.328 -8.395 4.581 1.00 84.69 106 ARG A O 1
ATOM 873 N N . LYS A 1 107 ? 10.261 -9.236 4.802 1.00 92.19 107 LYS A N 1
ATOM 874 C CA . LYS A 1 107 ? 9.881 -9.058 3.402 1.00 92.19 107 LYS A CA 1
ATOM 875 C C . LYS A 1 107 ? 9.076 -7.775 3.236 1.00 92.19 107 LYS A C 1
ATOM 877 O O . LYS A 1 107 ? 8.101 -7.543 3.955 1.00 92.19 107 LYS A O 1
ATOM 882 N N . HIS A 1 108 ? 9.443 -6.977 2.251 1.00 94.44 108 HIS A N 1
ATOM 883 C CA . HIS A 1 108 ? 8.639 -5.866 1.754 1.00 94.44 108 HIS A CA 1
ATOM 884 C C . HIS A 1 108 ? 8.761 -5.807 0.228 1.00 94.44 108 HIS A C 1
ATOM 886 O O . HIS A 1 108 ? 9.582 -6.512 -0.358 1.00 94.44 108 HIS A O 1
ATOM 892 N N . TYR A 1 109 ? 7.917 -5.022 -0.426 1.00 97.12 109 TYR A N 1
ATOM 893 C CA . TYR A 1 109 ? 7.950 -4.852 -1.872 1.00 97.12 109 TYR A CA 1
ATOM 894 C C . TYR A 1 109 ? 8.626 -3.543 -2.218 1.00 97.12 109 TYR A C 1
ATOM 896 O O . TYR A 1 109 ? 8.192 -2.502 -1.748 1.00 97.12 109 TYR A O 1
ATOM 904 N N . GLN A 1 110 ? 9.588 -3.581 -3.123 1.00 97.31 110 GLN A N 1
ATOM 905 C CA . GLN A 1 110 ? 9.980 -2.397 -3.858 1.00 97.31 110 GLN A CA 1
ATOM 906 C C . GLN A 1 110 ? 9.077 -2.271 -5.087 1.00 97.31 110 GLN A C 1
ATOM 908 O O . GLN A 1 110 ? 8.943 -3.216 -5.871 1.00 97.31 110 GLN A O 1
ATOM 913 N N . ILE A 1 111 ? 8.452 -1.109 -5.249 1.00 97.56 111 ILE A N 1
ATOM 914 C CA . ILE A 1 111 ? 7.502 -0.817 -6.322 1.00 97.56 111 ILE A CA 1
ATOM 915 C C . ILE A 1 111 ? 8.073 0.323 -7.155 1.00 97.56 111 ILE A C 1
ATOM 917 O O . ILE A 1 111 ? 8.163 1.462 -6.696 1.00 97.56 111 ILE A O 1
ATOM 921 N N . LYS A 1 112 ? 8.450 0.014 -8.393 1.00 96.81 112 LYS A N 1
ATOM 922 C CA . LYS A 1 112 ? 8.935 0.993 -9.364 1.00 96.81 112 LYS A CA 1
ATOM 923 C C . LYS A 1 112 ? 7.847 1.285 -10.390 1.00 96.81 112 LYS A C 1
ATOM 925 O O . LYS A 1 112 ? 7.396 0.369 -11.072 1.00 96.81 112 LYS A O 1
ATOM 930 N N . ILE A 1 113 ? 7.459 2.548 -10.521 1.00 95.44 113 ILE A N 1
ATOM 931 C CA . ILE A 1 113 ? 6.428 3.009 -11.458 1.00 95.44 113 ILE A CA 1
ATOM 932 C C . ILE A 1 113 ? 7.099 3.805 -12.573 1.00 95.44 113 ILE A C 1
ATOM 934 O O . ILE A 1 113 ? 7.879 4.716 -12.299 1.00 95.44 113 ILE A O 1
ATOM 938 N N . ILE A 1 114 ? 6.818 3.451 -13.824 1.00 94.25 114 ILE A N 1
ATOM 939 C CA . ILE A 1 114 ? 7.367 4.088 -15.021 1.00 94.25 114 ILE A CA 1
ATOM 940 C C . ILE A 1 114 ? 6.199 4.576 -15.878 1.00 94.25 114 ILE A C 1
ATOM 942 O O . ILE A 1 114 ? 5.467 3.758 -16.439 1.00 94.25 114 ILE A O 1
ATOM 946 N N . SER A 1 115 ? 6.073 5.897 -16.001 1.00 90.06 115 SER A N 1
ATOM 947 C CA . SER A 1 115 ? 5.026 6.569 -16.775 1.00 90.06 115 SER A CA 1
ATOM 948 C C . SER A 1 115 ? 5.641 7.288 -17.974 1.00 90.06 115 SER A C 1
ATOM 950 O O . SER A 1 115 ? 6.364 8.276 -17.842 1.00 90.06 115 SER A O 1
ATOM 952 N N . GLY A 1 116 ? 5.400 6.768 -19.179 1.00 83.12 116 GLY A N 1
ATOM 953 C CA . GLY A 1 116 ? 5.898 7.365 -20.421 1.00 83.12 116 GLY A CA 1
ATOM 954 C C . GLY A 1 116 ? 7.426 7.530 -20.470 1.00 83.12 116 GLY A C 1
ATOM 955 O O . GLY A 1 116 ? 8.169 6.553 -20.406 1.00 83.12 116 GLY A O 1
ATOM 956 N N . LYS A 1 117 ? 7.891 8.775 -20.656 1.00 75.62 117 LYS A N 1
ATOM 957 C CA . LYS A 1 117 ? 9.322 9.142 -20.708 1.00 75.62 117 LYS A CA 1
ATOM 958 C C . LYS A 1 117 ? 9.845 9.718 -19.387 1.00 75.62 117 LYS A C 1
ATOM 960 O O . LYS A 1 117 ? 10.967 10.219 -19.354 1.00 75.62 117 LYS A O 1
ATOM 965 N N . GLU A 1 118 ? 9.030 9.715 -18.338 1.00 76.94 118 GLU A N 1
ATOM 966 C CA . GLU A 1 118 ? 9.405 10.301 -17.057 1.00 76.94 118 GLU A CA 1
ATOM 967 C C . GLU A 1 118 ? 10.381 9.408 -16.287 1.00 76.94 118 GLU A C 1
ATOM 969 O O . GLU A 1 118 ? 10.511 8.204 -16.529 1.00 76.94 118 GLU A O 1
ATOM 974 N N . GLU A 1 119 ? 11.096 10.022 -15.345 1.00 82.56 119 GLU A N 1
ATOM 975 C CA . GLU A 1 119 ? 11.921 9.279 -14.402 1.00 82.56 119 GLU A CA 1
ATOM 976 C C . GLU A 1 119 ? 11.033 8.394 -13.524 1.00 82.56 119 GLU A C 1
ATOM 978 O O . GLU A 1 119 ? 9.997 8.832 -13.027 1.00 82.56 119 GLU A O 1
ATOM 983 N N . ALA A 1 120 ? 11.462 7.152 -13.315 1.00 90.06 120 ALA A N 1
ATOM 984 C CA . ALA A 1 120 ? 10.695 6.196 -12.538 1.00 90.06 120 ALA A CA 1
ATOM 985 C C . ALA A 1 120 ? 10.530 6.646 -11.079 1.00 90.06 120 ALA A C 1
ATOM 987 O O . ALA A 1 120 ? 11.508 7.018 -10.431 1.00 90.06 120 ALA A O 1
ATOM 988 N N . CYS A 1 121 ? 9.318 6.520 -10.545 1.00 92.50 121 CYS A N 1
ATOM 989 C CA . CYS A 1 121 ? 9.054 6.684 -9.120 1.00 92.50 121 CYS A CA 1
ATOM 990 C C . CYS A 1 121 ? 9.324 5.373 -8.378 1.00 92.50 121 CYS A C 1
ATOM 992 O O . CYS A 1 121 ? 8.995 4.300 -8.887 1.00 92.50 121 CYS A O 1
ATOM 994 N N . LEU A 1 122 ? 9.903 5.454 -7.179 1.00 95.25 122 LEU A N 1
ATOM 995 C CA . LEU A 1 122 ? 10.228 4.285 -6.362 1.00 95.25 122 LEU A CA 1
ATOM 996 C C . LEU A 1 122 ? 9.563 4.375 -4.988 1.00 95.25 122 LEU A C 1
ATOM 998 O O . LEU A 1 122 ? 9.659 5.395 -4.302 1.00 95.25 122 LEU A O 1
ATOM 1002 N N . PHE A 1 123 ? 8.920 3.286 -4.586 1.00 95.94 123 PHE A N 1
ATOM 1003 C CA . PHE A 1 123 ? 8.197 3.174 -3.327 1.00 95.94 123 PHE A CA 1
ATOM 1004 C C . PHE A 1 123 ? 8.514 1.863 -2.617 1.00 95.94 123 PHE A C 1
ATOM 1006 O O . PHE A 1 123 ? 8.841 0.868 -3.263 1.00 95.94 123 PHE A O 1
ATOM 1013 N N . GLU A 1 124 ? 8.328 1.862 -1.301 1.00 96.31 124 GLU A N 1
ATOM 1014 C CA . GLU A 1 124 ? 8.333 0.666 -0.471 1.00 96.31 124 GLU A CA 1
ATOM 1015 C C . GLU A 1 124 ? 6.905 0.321 -0.043 1.00 96.31 124 GLU A C 1
ATOM 1017 O O . GLU A 1 124 ? 6.190 1.133 0.547 1.00 96.31 124 GLU A O 1
ATOM 1022 N N . GLY A 1 125 ? 6.486 -0.899 -0.360 1.00 96.88 125 GLY A N 1
ATOM 1023 C CA . GLY A 1 125 ? 5.161 -1.444 -0.131 1.00 96.88 125 GLY A CA 1
ATOM 1024 C C . GLY A 1 125 ? 5.169 -2.539 0.930 1.00 96.88 125 GLY A C 1
ATOM 1025 O O . GLY A 1 125 ? 6.009 -3.441 0.921 1.00 96.88 125 GLY A O 1
ATOM 1026 N N . ARG A 1 126 ? 4.202 -2.511 1.842 1.00 96.69 126 ARG A N 1
ATOM 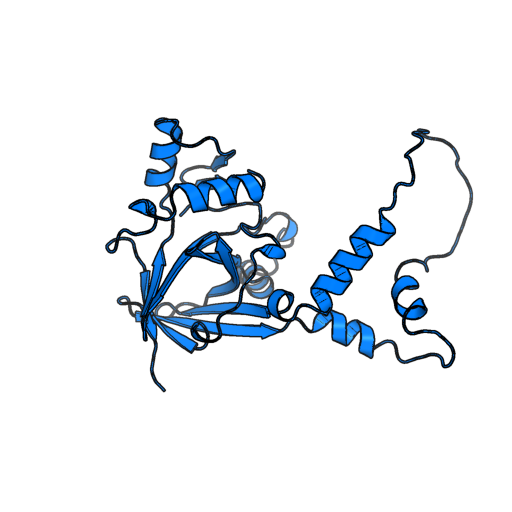1027 C CA . ARG A 1 126 ? 4.001 -3.545 2.860 1.00 96.69 126 ARG A CA 1
ATOM 1028 C C . ARG A 1 126 ? 2.565 -4.023 2.820 1.00 96.69 126 ARG A C 1
ATOM 1030 O O . ARG A 1 126 ? 1.631 -3.258 3.040 1.00 96.69 126 ARG A O 1
ATOM 1037 N N . LEU A 1 127 ? 2.412 -5.305 2.511 1.00 97.62 127 LEU A N 1
ATOM 1038 C CA . LEU A 1 127 ? 1.115 -5.952 2.428 1.00 97.62 127 LEU A CA 1
ATOM 1039 C C . LEU A 1 127 ? 0.674 -6.416 3.816 1.00 97.62 127 LEU A C 1
ATOM 1041 O O . LEU A 1 127 ? 1.460 -6.952 4.603 1.00 97.62 127 LEU A O 1
ATOM 1045 N N . PHE A 1 128 ? -0.598 -6.210 4.108 1.00 97.19 128 PHE A N 1
ATOM 1046 C CA . PHE A 1 128 ? -1.233 -6.667 5.329 1.00 97.19 128 PHE A CA 1
ATOM 1047 C C . PHE A 1 128 ? -2.651 -7.148 5.028 1.00 97.19 128 PHE A C 1
ATOM 1049 O O . PHE A 1 128 ? -3.266 -6.740 4.037 1.00 97.19 128 PHE A O 1
ATOM 1056 N N . LYS A 1 129 ? -3.151 -8.061 5.859 1.00 97.44 129 LYS A N 1
ATOM 1057 C CA . LYS A 1 129 ? -4.507 -8.598 5.752 1.00 97.44 129 LYS A CA 1
ATOM 1058 C C . LYS A 1 1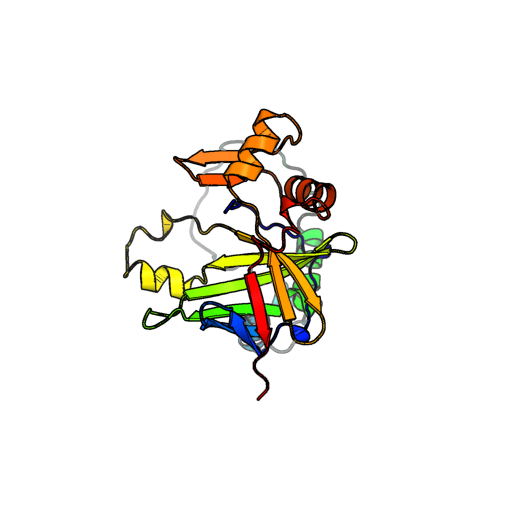29 ? -5.300 -8.170 6.980 1.00 97.44 129 LYS A C 1
ATOM 1060 O O . LYS A 1 129 ? -4.852 -8.385 8.102 1.00 97.44 129 LYS A O 1
ATOM 1065 N N . LEU A 1 130 ? -6.466 -7.573 6.756 1.00 97.06 130 LEU A N 1
ATOM 1066 C CA . LEU A 1 130 ? -7.460 -7.305 7.794 1.00 97.06 130 LEU A CA 1
ATOM 1067 C C . LEU A 1 130 ? -8.739 -8.035 7.398 1.00 97.06 130 LEU A C 1
ATOM 1069 O O . LEU A 1 130 ? -9.247 -7.824 6.294 1.00 97.06 130 LEU A O 1
ATOM 1073 N N . ASP A 1 131 ? -9.225 -8.906 8.278 1.00 94.94 131 ASP A N 1
ATOM 1074 C CA . ASP A 1 131 ? -10.282 -9.876 7.979 1.00 94.94 131 ASP A CA 1
ATOM 1075 C C . ASP A 1 131 ? -9.988 -10.636 6.669 1.00 94.94 131 ASP A C 1
ATOM 1077 O O .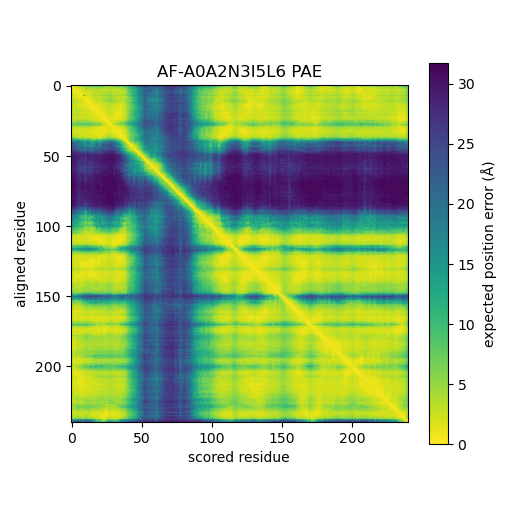 ASP A 1 131 ? -8.947 -11.285 6.538 1.00 94.94 131 ASP A O 1
ATOM 1081 N N . GLU A 1 132 ? -10.864 -10.528 5.668 1.00 94.62 132 GLU A N 1
ATOM 1082 C CA . GLU A 1 132 ? -10.715 -11.176 4.360 1.00 94.62 132 GLU A CA 1
ATOM 1083 C C . GLU A 1 132 ? -10.151 -10.252 3.269 1.00 94.62 132 GLU A C 1
ATOM 1085 O O . GLU A 1 132 ? -10.182 -10.578 2.080 1.00 94.62 132 GLU A O 1
ATOM 1090 N N . HIS A 1 133 ? -9.612 -9.091 3.646 1.00 96.88 133 HIS A N 1
ATOM 1091 C CA . HIS A 1 133 ? -9.181 -8.068 2.700 1.00 96.88 133 HIS A CA 1
ATOM 1092 C C . HIS A 1 133 ? -7.684 -7.793 2.777 1.00 96.88 133 HIS A C 1
ATOM 1094 O O . HIS A 1 133 ? -7.114 -7.593 3.848 1.00 96.88 133 HIS A O 1
ATOM 1100 N N . TYR A 1 134 ? -7.061 -7.730 1.602 1.00 97.38 134 TYR A N 1
ATOM 1101 C CA . TYR A 1 134 ? -5.674 -7.320 1.455 1.00 97.38 134 TYR A CA 1
ATOM 1102 C C . TYR A 1 134 ? -5.582 -5.810 1.290 1.00 97.38 134 TYR A C 1
ATOM 1104 O O . TYR A 1 134 ? -6.296 -5.212 0.481 1.00 97.38 134 TYR A O 1
ATOM 1112 N N . PHE A 1 135 ? -4.653 -5.215 2.022 1.00 97.69 135 PHE A N 1
ATOM 1113 C CA . PHE A 1 135 ? -4.310 -3.811 1.919 1.00 97.69 135 PHE A CA 1
ATOM 1114 C C . PHE A 1 135 ? -2.802 -3.657 1.752 1.00 97.69 135 PHE A C 1
ATOM 1116 O O . PHE A 1 135 ? -2.013 -4.415 2.317 1.00 97.69 135 PHE A O 1
ATOM 1123 N N . LEU A 1 136 ? -2.406 -2.667 0.965 1.00 97.62 13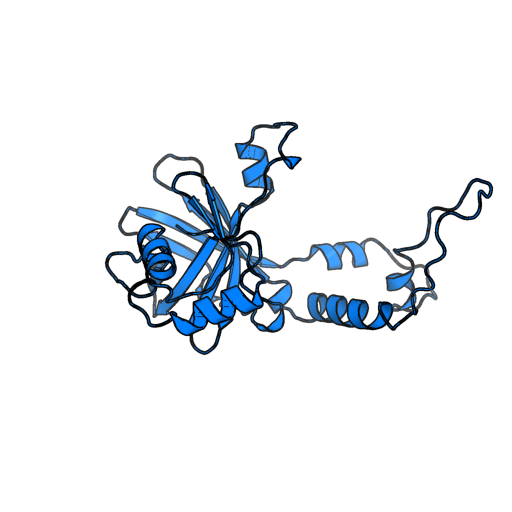6 LEU A N 1
ATOM 1124 C CA . LEU A 1 136 ? -1.022 -2.317 0.705 1.00 97.62 136 LEU A CA 1
ATOM 1125 C C . LEU A 1 136 ? -0.757 -0.923 1.253 1.00 97.62 136 LEU A C 1
ATOM 1127 O O . LEU A 1 136 ? -1.358 0.043 0.791 1.00 97.62 136 LEU A O 1
ATOM 1131 N N . ASP A 1 137 ? 0.137 -0.845 2.229 1.00 97.12 137 ASP A N 1
ATOM 1132 C CA . ASP A 1 137 ? 0.715 0.397 2.731 1.00 97.12 137 ASP A CA 1
ATOM 1133 C C . ASP A 1 137 ? 1.928 0.734 1.862 1.00 97.12 137 ASP A C 1
ATOM 1135 O O . ASP A 1 137 ? 2.782 -0.126 1.651 1.00 97.12 137 ASP A O 1
ATOM 1139 N N . VAL A 1 138 ? 1.975 1.943 1.311 1.00 96.75 138 VAL A N 1
ATOM 1140 C CA . VAL A 1 138 ? 3.014 2.395 0.380 1.00 96.75 138 VAL A CA 1
ATOM 1141 C C . VAL A 1 138 ? 3.606 3.699 0.892 1.00 96.75 138 VAL A C 1
ATOM 1143 O O . VAL A 1 138 ? 2.876 4.646 1.177 1.00 96.75 138 VAL A O 1
ATOM 1146 N N . ILE A 1 139 ? 4.929 3.773 0.957 1.00 95.12 139 ILE A N 1
ATOM 1147 C CA . ILE A 1 139 ? 5.676 4.980 1.325 1.00 95.12 139 ILE A CA 1
ATOM 1148 C C . ILE A 1 139 ? 6.761 5.245 0.269 1.00 95.12 139 ILE A C 1
ATOM 1150 O O . ILE A 1 139 ? 7.259 4.286 -0.326 1.00 95.12 139 ILE A O 1
ATOM 1154 N N . PRO A 1 140 ? 7.127 6.507 -0.029 1.00 93.31 140 PRO A N 1
ATOM 1155 C CA . PRO A 1 140 ? 8.260 6.785 -0.910 1.00 93.31 140 PRO A CA 1
ATOM 1156 C C . PRO A 1 140 ? 9.535 6.092 -0.422 1.00 93.31 140 PRO A C 1
ATOM 1158 O O . PRO A 1 140 ? 9.777 6.024 0.780 1.00 93.31 140 PRO A O 1
ATOM 1161 N N . ASN A 1 141 ? 10.341 5.582 -1.352 1.00 92.12 141 ASN A N 1
ATOM 1162 C CA . ASN A 1 141 ? 11.669 5.076 -1.022 1.00 92.12 141 ASN A CA 1
ATOM 1163 C C . ASN A 1 141 ? 12.594 6.254 -0.656 1.00 92.12 141 ASN A C 1
ATOM 1165 O O . ASN A 1 141 ? 12.585 7.277 -1.345 1.00 92.12 141 ASN A O 1
ATOM 1169 N N . ASP A 1 142 ? 13.388 6.096 0.406 1.00 85.44 142 ASP A N 1
ATOM 1170 C CA . ASP A 1 142 ? 14.238 7.164 0.949 1.00 85.44 142 ASP A CA 1
ATOM 1171 C C . ASP A 1 142 ? 15.277 7.647 -0.074 1.00 85.44 142 ASP A C 1
ATOM 1173 O O . ASP A 1 142 ? 15.328 8.839 -0.367 1.00 85.44 142 ASP A O 1
ATOM 1177 N N . ASP A 1 143 ? 16.019 6.735 -0.718 1.00 84.62 143 ASP A N 1
ATOM 1178 C CA . ASP A 1 143 ? 17.019 7.091 -1.740 1.00 84.62 143 ASP A CA 1
ATOM 1179 C C . ASP A 1 143 ? 16.385 7.846 -2.917 1.00 84.62 143 ASP A C 1
ATOM 1181 O O . ASP A 1 143 ? 16.986 8.750 -3.504 1.00 84.62 143 ASP A O 1
ATOM 1185 N N . PHE A 1 144 ? 15.172 7.450 -3.310 1.00 87.25 144 PHE A N 1
ATOM 1186 C CA . PHE A 1 144 ? 14.423 8.135 -4.357 1.00 87.25 144 PHE A CA 1
ATOM 1187 C C . PHE A 1 144 ? 13.997 9.537 -3.919 1.00 87.25 144 PHE A C 1
ATOM 1189 O O . PHE A 1 144 ? 14.156 10.488 -4.687 1.00 87.25 144 PHE A O 1
ATOM 1196 N N . LEU A 1 145 ? 13.492 9.678 -2.693 1.00 85.88 145 LEU A N 1
ATOM 1197 C CA . LEU A 1 145 ? 13.074 10.960 -2.137 1.00 85.88 145 LEU A CA 1
ATOM 1198 C C . LEU A 1 145 ? 14.265 11.920 -1.989 1.00 85.88 145 LEU A C 1
ATOM 1200 O O . LEU A 1 145 ? 14.166 13.076 -2.402 1.00 85.88 145 LEU A O 1
ATOM 1204 N N . GLU A 1 146 ? 15.400 11.436 -1.483 1.00 83.06 146 GLU A N 1
ATOM 1205 C CA . GLU A 1 146 ? 16.647 12.199 -1.360 1.00 83.06 146 GLU A CA 1
ATOM 1206 C C . GLU A 1 146 ? 17.144 12.702 -2.720 1.00 83.06 146 GLU A C 1
ATOM 1208 O O . GLU A 1 146 ? 17.440 13.891 -2.874 1.00 83.06 146 GLU A O 1
ATOM 1213 N N . LYS A 1 147 ? 17.167 11.827 -3.736 1.00 85.50 147 LYS A N 1
ATOM 1214 C CA . LYS A 1 147 ? 17.543 12.203 -5.108 1.00 85.50 147 LYS A CA 1
ATOM 1215 C C . LYS A 1 147 ? 16.590 13.234 -5.696 1.00 85.50 147 LYS A C 1
ATOM 1217 O O . LYS A 1 147 ? 17.046 14.239 -6.232 1.00 85.50 147 LYS A O 1
ATOM 1222 N N . LYS A 1 148 ? 15.273 13.025 -5.574 1.00 83.19 148 LYS A N 1
ATOM 1223 C CA . LYS A 1 148 ? 14.266 13.969 -6.089 1.00 83.19 148 LYS A CA 1
ATOM 1224 C C . LYS A 1 148 ? 14.356 15.340 -5.432 1.00 83.19 148 LYS A C 1
ATOM 1226 O O . LYS A 1 148 ? 14.043 16.338 -6.077 1.00 83.19 148 LYS A O 1
ATOM 1231 N N . LEU A 1 149 ? 14.786 15.394 -4.177 1.00 82.25 149 LEU A N 1
ATOM 1232 C CA . LEU A 1 149 ? 14.975 16.640 -3.448 1.00 82.25 149 LEU A CA 1
ATOM 1233 C C . LEU A 1 149 ? 16.362 17.269 -3.677 1.00 82.25 149 LEU A C 1
ATOM 1235 O O . LEU A 1 149 ? 16.619 18.331 -3.126 1.00 82.25 149 LEU A O 1
ATOM 1239 N N . ASN A 1 150 ? 17.225 16.709 -4.537 1.00 70.38 150 ASN A N 1
ATOM 1240 C CA . ASN A 1 150 ? 18.477 17.329 -5.003 1.00 70.38 150 ASN A CA 1
ATOM 1241 C C . ASN A 1 150 ? 19.356 17.913 -3.873 1.00 70.38 150 ASN A C 1
ATOM 1243 O O . ASN A 1 150 ? 19.655 19.108 -3.870 1.00 70.38 150 ASN A O 1
ATOM 1247 N N . ASN A 1 151 ? 19.784 17.090 -2.906 1.00 61.81 151 ASN A N 1
ATOM 1248 C CA . ASN A 1 151 ? 20.634 17.526 -1.780 1.00 61.81 151 ASN A CA 1
ATOM 1249 C C . ASN A 1 151 ? 20.088 18.763 -1.041 1.00 61.81 151 ASN A C 1
ATOM 1251 O O . ASN A 1 151 ? 20.847 19.620 -0.579 1.00 61.81 151 ASN A O 1
ATOM 1255 N N . PHE A 1 152 ? 18.764 18.893 -0.926 1.00 63.62 152 PHE A N 1
ATOM 1256 C CA . PHE A 1 152 ? 18.192 19.905 -0.053 1.00 63.62 152 PHE A CA 1
ATOM 1257 C C . PHE A 1 152 ? 18.610 19.580 1.386 1.00 63.62 152 PHE A C 1
ATOM 1259 O O . PHE A 1 152 ? 18.134 18.609 1.972 1.00 63.62 152 PHE A O 1
ATOM 1266 N N . ASN A 1 153 ? 19.441 20.430 1.998 1.00 66.25 153 ASN A N 1
ATOM 1267 C CA . ASN A 1 153 ? 19.809 20.336 3.422 1.00 66.25 153 ASN A CA 1
ATOM 1268 C C . ASN A 1 153 ? 18.594 20.423 4.376 1.00 66.25 153 ASN A C 1
ATOM 1270 O O . ASN A 1 153 ? 18.751 20.356 5.591 1.00 66.25 153 ASN A O 1
ATOM 1274 N N . LEU A 1 154 ? 17.382 20.583 3.835 1.00 70.38 154 LEU A N 1
ATOM 1275 C CA . LEU A 1 154 ? 16.113 20.576 4.552 1.00 70.38 154 LEU A CA 1
ATOM 1276 C C . LEU A 1 154 ? 15.305 19.286 4.323 1.00 70.38 154 LEU A C 1
ATOM 1278 O O . LEU A 1 154 ? 14.113 19.276 4.615 1.00 70.38 154 LEU A O 1
ATOM 1282 N N . ILE A 1 155 ? 15.916 18.197 3.835 1.00 73.62 155 ILE A N 1
ATOM 1283 C CA . ILE A 1 155 ? 15.268 16.872 3.747 1.00 73.62 155 ILE A CA 1
ATOM 1284 C C . ILE A 1 155 ? 14.652 16.452 5.090 1.00 73.62 155 ILE A C 1
ATOM 1286 O O . ILE A 1 155 ? 13.545 15.930 5.124 1.00 73.62 155 ILE A O 1
ATOM 1290 N N . GLY A 1 156 ? 15.298 16.800 6.210 1.00 73.44 156 GLY A N 1
ATOM 1291 C CA . GLY A 1 156 ? 14.775 16.564 7.561 1.00 73.44 156 GLY A CA 1
ATOM 1292 C C . GLY A 1 156 ? 13.516 17.366 7.924 1.00 73.44 156 GLY A C 1
ATOM 1293 O O . GLY A 1 156 ? 12.921 17.111 8.966 1.00 73.44 156 GLY A O 1
ATOM 1294 N N . LEU A 1 157 ? 13.096 18.326 7.091 1.00 80.50 157 LEU A N 1
ATOM 1295 C CA . LEU A 1 157 ? 11.816 19.035 7.221 1.00 80.50 157 LEU A CA 1
ATOM 1296 C C . LEU A 1 157 ? 10.689 18.371 6.412 1.00 80.50 157 LEU A C 1
ATOM 1298 O O . LEU A 1 157 ? 9.545 18.827 6.463 1.00 80.50 157 LEU A O 1
ATOM 1302 N N . VAL A 1 158 ? 10.997 17.317 5.653 1.00 82.50 158 VAL A N 1
ATOM 1303 C CA . VAL A 1 158 ? 10.025 16.551 4.873 1.00 82.50 158 VAL A CA 1
ATOM 1304 C C . VAL A 1 158 ? 9.617 15.322 5.670 1.00 82.50 158 VAL A C 1
ATOM 1306 O O . VAL A 1 158 ? 10.451 14.534 6.102 1.00 82.50 158 VAL A O 1
ATOM 1309 N N . VAL A 1 159 ? 8.310 15.144 5.847 1.00 85.25 159 VAL A N 1
ATOM 1310 C CA . VAL A 1 159 ? 7.752 13.951 6.488 1.00 85.25 159 VAL A CA 1
ATOM 1311 C C . VAL A 1 159 ? 7.193 13.045 5.391 1.00 85.25 159 VAL A C 1
ATOM 1313 O O . VAL A 1 159 ? 6.201 13.429 4.758 1.00 85.25 159 VAL A O 1
ATOM 1316 N N . PRO A 1 160 ? 7.805 11.875 5.120 1.00 88.69 160 PRO A N 1
ATOM 1317 C CA . PRO A 1 160 ? 7.239 10.919 4.183 1.00 88.69 160 PRO A CA 1
ATOM 1318 C C . PRO A 1 160 ? 5.919 10.392 4.746 1.00 88.69 160 PRO A C 1
ATOM 1320 O O . PRO A 1 160 ? 5.759 10.192 5.950 1.00 88.69 160 PRO A O 1
ATOM 1323 N N . MET A 1 161 ? 4.946 10.214 3.862 1.00 91.88 161 MET A N 1
ATOM 1324 C CA . MET A 1 161 ? 3.590 9.840 4.239 1.00 91.88 161 MET A CA 1
ATOM 1325 C C . MET A 1 161 ? 3.212 8.497 3.640 1.00 91.88 161 MET A C 1
ATOM 1327 O O . MET A 1 161 ? 3.587 8.189 2.509 1.00 91.88 161 MET A O 1
ATOM 1331 N N . HIS A 1 162 ? 2.401 7.750 4.381 1.00 95.12 162 HIS A N 1
ATOM 1332 C CA . HIS A 1 162 ? 1.838 6.489 3.932 1.00 95.12 162 HIS A CA 1
ATOM 1333 C C . HIS A 1 162 ? 0.616 6.746 3.049 1.00 95.12 162 HIS A C 1
ATOM 1335 O O . HIS A 1 162 ? -0.318 7.454 3.439 1.00 95.12 162 HIS A O 1
ATOM 1341 N N . ALA A 1 163 ? 0.612 6.155 1.864 1.00 93.81 163 ALA A N 1
ATOM 1342 C CA . ALA A 1 163 ? -0.579 5.921 1.066 1.00 93.81 163 ALA A CA 1
ATOM 1343 C C . ALA A 1 163 ? -1.047 4.482 1.289 1.00 93.81 163 ALA A C 1
ATOM 1345 O O . ALA A 1 163 ? -0.262 3.611 1.660 1.00 93.81 163 ALA A O 1
ATOM 1346 N N . PHE A 1 164 ? -2.330 4.223 1.065 1.00 94.00 164 PHE A N 1
ATOM 1347 C CA . PHE A 1 164 ? -2.874 2.889 1.257 1.00 94.00 164 PHE A CA 1
ATOM 1348 C C . PHE A 1 164 ? -3.905 2.529 0.208 1.00 94.00 164 PHE A C 1
ATOM 1350 O O . PHE A 1 164 ? -4.697 3.362 -0.238 1.00 94.00 164 PHE A O 1
ATOM 1357 N N . PHE A 1 165 ? -3.905 1.249 -0.143 1.00 95.56 165 PHE A N 1
ATOM 1358 C CA . PHE A 1 165 ? -4.739 0.716 -1.203 1.00 95.56 165 PHE A CA 1
ATOM 1359 C C . PHE A 1 165 ? -5.331 -0.620 -0.790 1.00 95.56 165 PHE A C 1
ATOM 1361 O O . PHE A 1 165 ? -4.619 -1.472 -0.265 1.00 95.56 165 PHE A O 1
ATOM 1368 N N . LYS A 1 166 ? -6.618 -0.836 -1.062 1.00 97.06 166 LYS A N 1
ATOM 1369 C CA . LYS A 1 166 ? -7.198 -2.180 -1.048 1.00 97.06 166 LYS A CA 1
ATOM 1370 C C . LYS A 1 166 ? -6.755 -2.899 -2.316 1.00 97.06 166 LYS A C 1
ATOM 1372 O O . LYS A 1 166 ? -6.848 -2.335 -3.408 1.00 97.06 166 LYS A O 1
ATOM 1377 N N . LEU A 1 167 ? -6.295 -4.136 -2.167 1.00 96.62 167 LEU A N 1
ATOM 1378 C CA . LEU A 1 167 ? -5.896 -4.981 -3.282 1.00 96.62 167 LEU A CA 1
ATOM 1379 C C . LEU A 1 167 ? -6.906 -6.105 -3.506 1.00 96.62 167 LEU A C 1
ATOM 1381 O O . LEU A 1 167 ? -7.406 -6.720 -2.560 1.00 96.62 167 LEU A O 1
ATOM 1385 N N . LYS A 1 168 ? -7.145 -6.426 -4.776 1.00 96.00 168 LYS A N 1
ATOM 1386 C CA . LYS A 1 168 ? -7.698 -7.718 -5.188 1.00 96.00 168 LYS A CA 1
ATOM 1387 C C . LYS A 1 168 ? -6.810 -8.303 -6.267 1.00 96.00 168 LYS A C 1
ATOM 1389 O O . LYS A 1 168 ? -6.587 -7.676 -7.299 1.00 96.00 168 LYS A O 1
ATOM 1394 N N . ILE A 1 169 ? -6.320 -9.507 -6.019 1.00 92.38 169 ILE A N 1
ATOM 1395 C CA . ILE A 1 169 ? -5.514 -10.255 -6.977 1.00 92.38 169 ILE A CA 1
ATOM 1396 C C . ILE A 1 169 ? -6.369 -11.421 -7.441 1.00 92.38 169 ILE A C 1
ATOM 1398 O O . ILE A 1 169 ? -6.881 -12.186 -6.621 1.00 92.38 169 ILE A O 1
ATOM 1402 N N . LYS A 1 17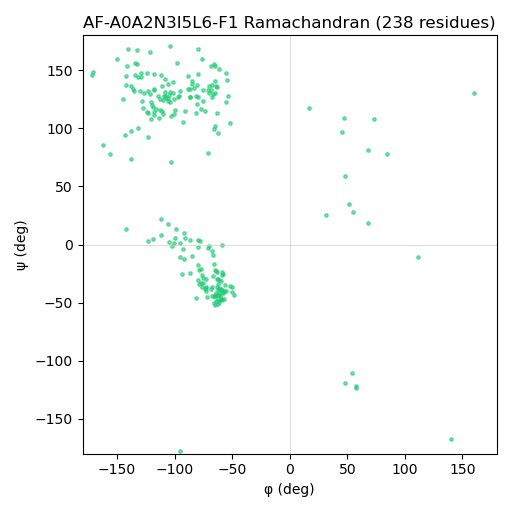0 ? -6.554 -11.535 -8.752 1.00 90.38 170 LYS A N 1
ATOM 1403 C CA . LYS A 1 170 ? -7.226 -12.677 -9.358 1.00 90.38 170 LYS A CA 1
ATOM 1404 C C . LYS A 1 170 ? -6.580 -12.978 -10.701 1.00 90.38 170 LYS A C 1
ATOM 1406 O O . LYS A 1 170 ? -6.485 -12.104 -11.561 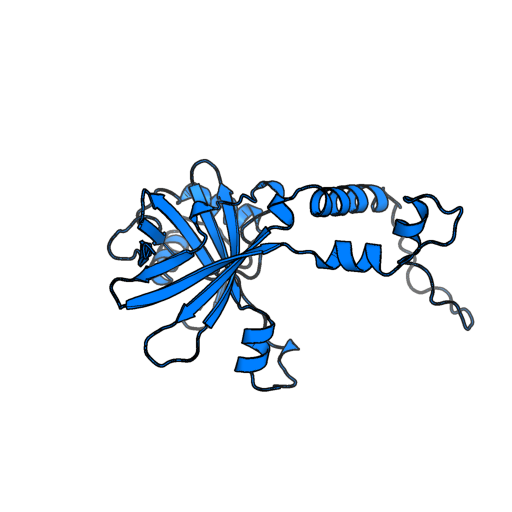1.00 90.38 170 LYS A O 1
ATOM 1411 N N . ASP A 1 171 ? -6.146 -14.222 -10.871 1.00 87.12 171 ASP A N 1
ATOM 1412 C CA . ASP A 1 171 ? -5.473 -14.706 -12.074 1.00 87.12 171 ASP A CA 1
ATOM 1413 C C . ASP A 1 171 ? -4.247 -13.839 -12.434 1.00 87.12 171 ASP A C 1
ATOM 1415 O O . ASP A 1 171 ? -3.240 -13.824 -11.729 1.00 87.12 171 ASP A O 1
ATOM 1419 N N . HIS A 1 172 ? -4.325 -13.084 -13.529 1.00 91.31 172 HIS A N 1
ATOM 1420 C CA . HIS A 1 172 ? -3.269 -12.189 -14.011 1.00 91.31 172 HIS A CA 1
ATOM 1421 C C . HIS A 1 172 ? -3.650 -10.712 -13.891 1.00 91.31 172 HIS A C 1
ATOM 1423 O O . HIS A 1 172 ? -3.108 -9.869 -14.611 1.00 91.31 172 HIS A O 1
ATOM 1429 N N . GLN A 1 173 ? -4.594 -10.404 -13.004 1.00 95.38 173 GLN A N 1
ATOM 1430 C CA . GLN A 1 173 ? -5.091 -9.061 -12.764 1.00 95.38 173 GLN A CA 1
ATOM 1431 C C . GLN A 1 173 ? -4.885 -8.666 -11.300 1.00 95.38 173 GLN A C 1
ATOM 1433 O O . GLN A 1 173 ? -5.258 -9.393 -10.377 1.00 95.38 173 GLN A O 1
ATOM 1438 N N . LEU A 1 174 ? -4.301 -7.488 -11.114 1.00 96.69 174 LEU A N 1
ATOM 1439 C CA . LEU A 1 174 ? -4.168 -6.811 -9.835 1.00 96.69 174 LEU A CA 1
ATOM 1440 C C . LEU A 1 174 ? -5.041 -5.558 -9.887 1.00 96.69 174 LEU A C 1
ATOM 1442 O O . LEU A 1 174 ? -4.813 -4.662 -10.695 1.00 96.69 174 LEU A O 1
ATOM 1446 N N . VAL A 1 175 ? -6.061 -5.517 -9.039 1.00 96.62 175 VAL A N 1
ATOM 1447 C CA . VAL A 1 175 ? -6.944 -4.365 -8.872 1.00 96.62 175 VAL A CA 1
ATOM 1448 C C . VAL A 1 175 ? -6.502 -3.608 -7.629 1.00 96.62 175 VAL A C 1
ATOM 1450 O O . VAL A 1 175 ? -6.412 -4.194 -6.546 1.00 96.62 175 VAL A O 1
ATOM 1453 N N . VAL A 1 176 ? -6.224 -2.319 -7.797 1.00 95.81 176 VAL A N 1
ATOM 1454 C CA . VAL A 1 176 ? -5.732 -1.420 -6.752 1.00 95.81 176 VAL A CA 1
ATOM 1455 C C . VAL A 1 176 ? -6.754 -0.303 -6.553 1.00 95.81 176 VAL A C 1
ATOM 1457 O O . VAL A 1 176 ? -7.027 0.469 -7.471 1.00 95.81 176 VAL A O 1
ATOM 1460 N N . ASN A 1 177 ? -7.322 -0.207 -5.352 1.00 94.94 177 ASN A N 1
ATOM 1461 C CA . ASN A 1 177 ? -8.317 0.808 -5.005 1.00 94.94 177 ASN A CA 1
ATOM 1462 C C . ASN A 1 177 ? -7.819 1.689 -3.855 1.00 94.94 177 ASN A C 1
ATOM 1464 O O . ASN A 1 177 ? -7.563 1.194 -2.757 1.00 94.94 177 ASN A O 1
ATOM 1468 N N . GLY A 1 178 ? -7.715 2.994 -4.099 1.00 92.00 178 GLY A N 1
ATOM 1469 C CA . GLY A 1 178 ? -7.458 4.004 -3.069 1.00 92.00 178 GLY A CA 1
ATOM 1470 C C . GLY A 1 178 ? -8.746 4.653 -2.559 1.00 92.00 178 GLY A C 1
ATOM 1471 O O . GLY A 1 178 ? -9.844 4.310 -2.990 1.00 92.00 178 GLY A O 1
ATOM 1472 N N . ILE A 1 179 ? -8.604 5.618 -1.647 1.00 89.00 179 ILE A N 1
ATOM 1473 C CA . ILE A 1 179 ? -9.703 6.507 -1.251 1.00 89.00 179 ILE A CA 1
ATOM 1474 C C . ILE A 1 179 ? -9.457 7.902 -1.810 1.00 89.00 179 ILE A C 1
ATOM 1476 O O . ILE A 1 179 ? -8.425 8.526 -1.528 1.00 89.00 179 ILE A O 1
ATOM 1480 N N . GLU A 1 180 ? -10.464 8.429 -2.501 1.00 86.25 180 GLU A N 1
ATOM 1481 C CA . GLU A 1 180 ? -10.468 9.817 -2.939 1.00 86.25 180 GLU A CA 1
ATOM 1482 C C . GLU A 1 180 ? -10.864 10.807 -1.849 1.00 86.25 180 GLU A C 1
ATOM 1484 O O . GLU A 1 180 ? -11.693 10.528 -0.977 1.00 86.25 180 GLU A O 1
ATOM 1489 N N . ASN A 1 181 ? -10.261 11.998 -1.915 1.00 87.62 181 ASN A N 1
ATOM 1490 C CA . ASN A 1 181 ? -10.390 13.008 -0.863 1.00 87.62 181 ASN A CA 1
ATOM 1491 C C . ASN A 1 181 ? -11.851 13.407 -0.676 1.00 87.62 181 ASN A C 1
ATOM 1493 O O . ASN A 1 181 ? -12.345 13.364 0.443 1.00 87.62 181 ASN A O 1
ATOM 1497 N N . ASP A 1 182 ? -12.568 13.678 -1.764 1.00 89.88 182 ASP A N 1
ATOM 1498 C CA . ASP A 1 182 ? -13.964 14.120 -1.720 1.00 89.88 182 ASP A CA 1
ATOM 1499 C C . ASP A 1 182 ? -14.890 13.079 -1.074 1.00 89.88 182 ASP A C 1
ATOM 1501 O O . ASP A 1 182 ? -15.802 13.417 -0.312 1.00 89.88 182 ASP A O 1
ATOM 1505 N N . VAL A 1 183 ? -14.631 11.792 -1.327 1.00 90.00 183 VAL A N 1
ATOM 1506 C CA . VAL A 1 183 ? -15.380 10.689 -0.713 1.00 90.00 183 VAL A CA 1
ATOM 1507 C C . VAL A 1 183 ? -15.124 10.653 0.791 1.00 90.00 183 VAL A C 1
ATOM 1509 O O . VAL A 1 183 ? -16.066 10.534 1.578 1.00 90.00 183 VAL A O 1
ATOM 1512 N N . PHE A 1 184 ? -13.867 10.810 1.202 1.00 90.88 184 PHE A N 1
ATOM 1513 C CA . PHE A 1 184 ? -13.501 10.862 2.612 1.00 90.88 184 PHE A CA 1
ATOM 1514 C C . PHE A 1 184 ? -14.086 12.097 3.319 1.00 90.88 184 PHE A C 1
ATOM 1516 O O . PHE A 1 184 ? -14.670 11.964 4.396 1.00 90.88 184 PHE A O 1
ATOM 1523 N N . GLU A 1 185 ? -14.017 13.287 2.707 1.00 90.31 185 GLU A N 1
ATOM 1524 C CA . GLU A 1 185 ? -14.609 14.517 3.259 1.00 90.31 185 GLU A CA 1
ATOM 1525 C C . GLU A 1 185 ? -16.110 14.364 3.486 1.00 90.31 185 GLU A C 1
ATOM 1527 O O . GLU A 1 185 ? -16.633 14.782 4.524 1.00 90.31 185 GLU A O 1
ATOM 1532 N N . LYS A 1 186 ? -16.807 13.712 2.551 1.00 92.50 186 LYS A N 1
ATOM 1533 C CA . LYS A 1 186 ? -18.232 13.419 2.688 1.00 92.50 186 LYS A CA 1
ATOM 1534 C C . LYS A 1 186 ? -18.516 12.543 3.910 1.00 92.50 186 LYS A C 1
ATOM 1536 O O . LYS A 1 186 ? -19.427 12.858 4.673 1.00 92.50 186 LYS A O 1
ATOM 1541 N N . LEU A 1 187 ? -17.727 11.492 4.147 1.00 92.44 187 LEU A N 1
ATOM 1542 C CA . LEU A 1 187 ? -17.895 10.621 5.318 1.00 92.44 187 LEU A CA 1
ATOM 1543 C C . LEU A 1 187 ? -17.695 11.366 6.642 1.00 92.44 187 LEU A C 1
ATOM 1545 O O . LEU A 1 187 ? -18.436 11.121 7.599 1.00 92.44 187 LEU A O 1
ATOM 1549 N N . ILE A 1 188 ? -16.724 12.280 6.691 1.00 90.94 188 ILE A N 1
ATOM 1550 C CA . ILE A 1 188 ? -16.481 13.138 7.856 1.00 90.94 188 ILE A CA 1
ATOM 1551 C C . ILE A 1 188 ? -17.659 14.091 8.074 1.00 90.94 188 ILE A C 1
ATOM 1553 O O . ILE A 1 188 ? -18.202 14.162 9.178 1.00 90.94 188 ILE A O 1
ATOM 1557 N N . LYS A 1 189 ? -18.094 14.795 7.022 1.00 92.06 189 LYS A N 1
ATOM 1558 C CA . LYS A 1 189 ? -19.196 15.768 7.080 1.00 92.06 189 LYS A CA 1
ATOM 1559 C C . LYS A 1 189 ? -20.512 15.121 7.510 1.00 92.06 189 LYS A C 1
ATOM 1561 O O . LYS A 1 189 ? -21.254 15.695 8.303 1.00 92.06 189 LYS A O 1
ATOM 1566 N N . GLU A 1 190 ? -20.776 13.912 7.026 1.00 95.25 190 GLU A N 1
ATOM 1567 C CA . GLU A 1 190 ? -21.950 13.107 7.381 1.00 95.25 190 GLU A CA 1
ATOM 1568 C C . GLU A 1 190 ? -21.805 12.390 8.737 1.00 95.25 190 GLU A C 1
ATOM 1570 O O . GLU A 1 190 ? -22.688 11.624 9.116 1.00 95.25 190 GLU A O 1
ATOM 1575 N N . LYS A 1 191 ? -20.705 12.617 9.476 1.00 92.06 191 LYS A N 1
ATOM 1576 C CA . LYS A 1 191 ? -20.402 11.994 10.779 1.00 92.06 191 LYS A CA 1
ATOM 1577 C C . LYS A 1 191 ? -20.422 10.459 10.749 1.00 92.0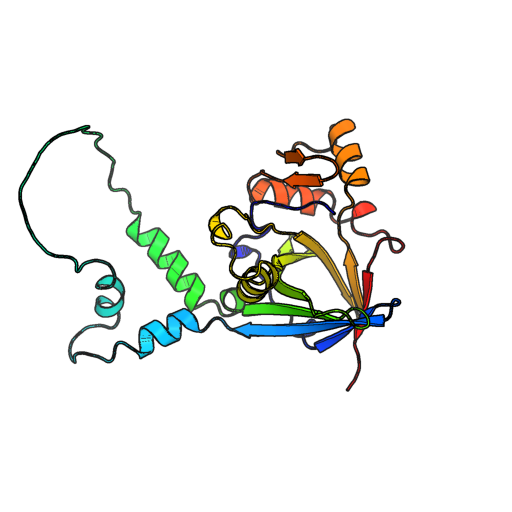6 191 LYS A C 1
ATOM 1579 O O . LYS A 1 191 ? -20.672 9.810 11.763 1.00 92.06 191 LYS A O 1
ATOM 1584 N N . LYS A 1 192 ? -20.134 9.858 9.592 1.00 91.50 192 LYS A N 1
ATOM 1585 C CA . LYS A 1 192 ? -20.080 8.395 9.414 1.00 91.50 192 LYS A CA 1
ATOM 1586 C C . LYS A 1 192 ? -18.800 7.783 9.976 1.00 91.50 192 LYS A C 1
ATOM 1588 O O . LYS A 1 192 ? -18.763 6.575 10.252 1.00 91.50 192 LYS A O 1
ATOM 1593 N N . ILE A 1 193 ? -17.765 8.606 10.137 1.00 89.12 193 ILE A N 1
ATOM 1594 C CA . ILE A 1 193 ? -16.466 8.224 10.685 1.00 89.12 193 ILE A CA 1
ATOM 1595 C C . ILE A 1 193 ? -15.998 9.248 11.713 1.00 89.12 193 ILE A C 1
ATOM 1597 O O . ILE A 1 193 ? -16.252 10.444 11.581 1.00 89.12 193 ILE A O 1
ATOM 1601 N N . ARG A 1 194 ? -15.302 8.757 12.737 1.00 88.62 194 ARG A N 1
ATOM 1602 C CA . ARG A 1 194 ? -14.604 9.567 13.732 1.00 88.62 194 ARG A CA 1
ATOM 1603 C C . ARG A 1 194 ? -13.146 9.135 13.712 1.00 88.62 194 ARG A C 1
ATOM 1605 O O . ARG A 1 194 ? -12.787 8.154 14.348 1.00 88.62 194 ARG A O 1
ATOM 1612 N N . ILE A 1 195 ? -12.362 9.837 12.911 1.00 92.38 195 ILE A N 1
ATOM 1613 C CA . ILE A 1 195 ? -10.937 9.600 12.703 1.00 92.38 195 ILE A CA 1
ATOM 1614 C C . ILE A 1 195 ? -10.262 10.970 12.733 1.00 92.38 195 ILE A C 1
ATOM 1616 O O . ILE A 1 195 ? -10.786 11.935 12.177 1.00 92.38 195 ILE A O 1
ATOM 1620 N N . GLU A 1 196 ? -9.163 11.081 13.459 1.00 95.25 196 GLU A N 1
ATOM 1621 C CA . GLU A 1 196 ? -8.342 12.285 13.531 1.00 95.25 196 GLU A CA 1
ATOM 1622 C C . GLU A 1 196 ? -7.607 12.503 12.209 1.00 95.25 196 GLU A C 1
ATOM 1624 O O . GLU A 1 196 ? -6.978 11.586 11.664 1.00 95.25 196 GLU A O 1
ATOM 1629 N N . TYR A 1 197 ? -7.708 13.728 11.701 1.00 94.94 197 TYR A N 1
ATOM 1630 C CA . TYR A 1 197 ? -7.092 14.150 10.455 1.00 94.94 197 TYR A CA 1
ATOM 1631 C C . TYR A 1 197 ? -6.738 15.639 10.498 1.00 94.94 197 TYR A C 1
ATOM 1633 O O . TYR A 1 197 ? -7.320 16.422 11.253 1.00 94.94 197 TYR A O 1
ATOM 1641 N N . ILE A 1 198 ? -5.821 16.041 9.624 1.00 93.56 198 ILE A N 1
ATOM 1642 C CA . ILE A 1 198 ? -5.480 17.431 9.339 1.00 93.56 198 ILE A CA 1
ATOM 1643 C C . ILE A 1 198 ? -5.808 17.710 7.871 1.00 93.56 198 ILE A C 1
ATOM 1645 O O . ILE A 1 198 ? -5.429 16.948 6.980 1.00 93.56 198 ILE A O 1
ATOM 1649 N N . LYS A 1 199 ? -6.483 18.835 7.610 1.00 91.88 199 LYS A N 1
ATOM 1650 C CA . LYS A 1 199 ? -6.696 19.354 6.253 1.00 91.88 199 LYS A CA 1
ATOM 1651 C C . LYS A 1 199 ? -5.638 20.408 5.916 1.00 91.88 199 LYS A C 1
ATOM 1653 O O . LYS A 1 199 ? -5.436 21.366 6.669 1.00 91.88 199 LYS A O 1
ATOM 1658 N N . ARG A 1 200 ? -4.955 20.241 4.780 1.00 88.38 200 ARG A N 1
ATOM 1659 C CA . ARG A 1 200 ? -3.977 21.199 4.230 1.00 88.38 200 ARG A CA 1
ATOM 1660 C C . ARG A 1 200 ? -4.277 21.434 2.753 1.00 88.38 200 ARG A C 1
ATOM 1662 O O . ARG A 1 200 ? -3.949 20.605 1.908 1.00 88.38 200 ARG A O 1
ATOM 1669 N N . GLY A 1 201 ? -4.935 22.555 2.450 1.00 86.44 201 GLY A N 1
ATOM 1670 C CA . GLY A 1 201 ? -5.495 22.798 1.118 1.00 86.44 201 GLY A CA 1
ATOM 1671 C C . GLY A 1 201 ? -6.479 21.687 0.745 1.00 86.44 201 GLY A C 1
ATOM 1672 O O . GLY A 1 201 ? -7.396 21.393 1.512 1.00 86.44 201 GLY A O 1
ATOM 1673 N N . ASN A 1 202 ? -6.229 21.024 -0.384 1.00 84.44 202 ASN A N 1
ATOM 1674 C CA . ASN A 1 202 ? -7.046 19.908 -0.877 1.00 84.44 202 ASN A CA 1
ATOM 1675 C C . ASN A 1 202 ? -6.551 18.531 -0.399 1.00 84.44 202 ASN A C 1
ATOM 1677 O O . ASN A 1 202 ? -6.991 17.507 -0.918 1.00 84.44 202 ASN A O 1
ATOM 1681 N N . ARG A 1 203 ? -5.600 18.481 0.545 1.00 87.50 203 ARG A N 1
ATOM 1682 C CA . ARG A 1 203 ? -5.050 17.232 1.087 1.00 87.50 203 ARG A CA 1
ATOM 1683 C C . ARG A 1 203 ? -5.650 16.919 2.449 1.00 87.50 203 ARG A C 1
ATOM 1685 O O . ARG A 1 203 ? -5.774 17.804 3.300 1.00 87.50 203 ARG A O 1
ATOM 1692 N N . ILE A 1 204 ? -5.940 15.640 2.651 1.00 91.44 204 ILE A N 1
ATOM 1693 C CA . ILE A 1 204 ? -6.365 15.072 3.926 1.00 91.44 204 ILE A CA 1
ATOM 1694 C C . ILE A 1 204 ? -5.258 14.152 4.409 1.00 91.44 204 ILE A C 1
ATOM 1696 O O . ILE A 1 204 ? -4.848 13.237 3.695 1.00 91.44 204 ILE A O 1
ATOM 1700 N N . ILE A 1 205 ? -4.799 14.420 5.623 1.00 94.38 205 ILE A N 1
ATOM 1701 C CA . ILE A 1 205 ? -3.724 13.694 6.284 1.00 94.38 205 ILE A CA 1
ATOM 1702 C C . ILE A 1 205 ? -4.305 13.050 7.536 1.00 94.38 205 ILE A C 1
ATOM 1704 O O . ILE A 1 205 ? -4.704 13.760 8.455 1.00 94.38 205 ILE A O 1
ATOM 1708 N N . LEU A 1 206 ? -4.360 11.724 7.583 1.00 95.38 206 LEU A N 1
ATOM 1709 C CA . LEU A 1 206 ? -4.750 10.976 8.771 1.00 95.38 206 LEU A CA 1
ATOM 1710 C C . LEU A 1 206 ? -3.644 11.067 9.821 1.00 95.38 206 LEU A C 1
ATOM 1712 O O . LEU A 1 206 ? -2.464 10.859 9.530 1.00 95.38 206 LEU A O 1
ATOM 1716 N N . THR A 1 207 ? -4.051 11.361 11.050 1.00 95.50 207 THR A N 1
ATOM 1717 C CA . THR A 1 207 ? -3.164 11.452 12.221 1.00 95.50 207 THR A CA 1
ATOM 1718 C C . THR A 1 207 ? -3.592 10.510 13.338 1.00 95.50 207 THR A C 1
ATOM 1720 O O . THR A 1 207 ? -3.003 10.513 14.411 1.00 95.50 207 THR A O 1
ATOM 1723 N N . SER A 1 208 ? -4.633 9.712 13.093 1.00 95.00 208 SER A N 1
ATOM 1724 C CA . SER A 1 208 ? -5.106 8.703 14.037 1.00 95.00 208 SER A CA 1
ATOM 1725 C C . SER A 1 208 ? -4.081 7.600 14.230 1.00 95.00 208 SER A C 1
ATOM 1727 O O . SER A 1 208 ? -3.298 7.295 13.331 1.00 95.00 208 SER A O 1
ATOM 1729 N N . LYS A 1 209 ? -4.155 6.936 15.380 1.00 95.12 209 LYS A N 1
ATOM 1730 C CA . LYS A 1 209 ? -3.372 5.729 15.640 1.00 95.12 209 LYS A CA 1
ATOM 1731 C C . LYS A 1 209 ? -3.736 4.622 14.652 1.00 95.12 209 LYS A C 1
ATOM 1733 O O . LYS A 1 209 ? -4.882 4.540 14.197 1.00 95.12 209 LYS A O 1
ATOM 1738 N N . THR A 1 210 ? -2.769 3.753 14.370 1.00 95.38 210 THR A N 1
ATOM 1739 C CA . THR A 1 210 ? -2.907 2.622 13.444 1.00 95.38 210 THR A CA 1
ATOM 1740 C C . THR A 1 210 ? -4.176 1.813 13.707 1.00 95.38 210 THR A C 1
ATOM 1742 O O . THR A 1 210 ? -4.914 1.531 12.769 1.00 95.38 210 THR A O 1
ATOM 1745 N N . GLU A 1 211 ? -4.506 1.520 14.966 1.00 94.94 211 GLU A N 1
ATOM 1746 C CA . GLU A 1 211 ? -5.671 0.705 15.328 1.00 94.94 211 GLU A CA 1
ATOM 1747 C C . GLU A 1 211 ? -7.004 1.343 14.905 1.00 94.94 211 GLU A C 1
ATOM 1749 O O . GLU A 1 211 ? -7.932 0.647 14.489 1.00 94.94 211 GLU A O 1
ATOM 1754 N N . ASP A 1 212 ? -7.123 2.668 14.991 1.00 94.81 212 ASP A N 1
ATOM 1755 C CA . ASP A 1 212 ? -8.347 3.371 14.597 1.00 94.81 212 ASP A CA 1
ATOM 1756 C C . ASP A 1 212 ? -8.457 3.500 13.075 1.00 94.81 212 ASP A C 1
ATOM 1758 O O . ASP A 1 212 ? -9.556 3.385 12.522 1.00 94.81 212 ASP A O 1
ATOM 1762 N N . ILE A 1 213 ? -7.320 3.641 12.384 1.00 94.75 213 ILE A N 1
ATOM 1763 C CA . ILE A 1 213 ? -7.275 3.572 10.921 1.00 94.75 213 ILE A CA 1
ATOM 1764 C C . ILE A 1 213 ? -7.693 2.170 10.449 1.00 94.75 213 ILE A C 1
ATOM 1766 O O . ILE A 1 213 ? -8.512 2.053 9.540 1.00 94.75 213 ILE A O 1
ATOM 1770 N N . GLN A 1 214 ? -7.212 1.103 11.089 1.00 95.75 214 GLN A N 1
ATOM 1771 C CA . GLN A 1 214 ? -7.579 -0.273 10.739 1.00 95.75 214 GLN A CA 1
ATOM 1772 C C . GLN A 1 214 ? -9.076 -0.544 10.908 1.00 95.75 214 GLN A C 1
ATOM 1774 O O . GLN A 1 214 ? -9.701 -1.099 10.004 1.00 95.75 214 GLN A O 1
ATOM 1779 N N . LYS A 1 215 ? -9.692 -0.085 12.009 1.00 94.94 215 LYS A N 1
ATOM 1780 C CA . LYS A 1 215 ? -11.155 -0.174 12.192 1.00 94.94 215 LYS A CA 1
ATOM 1781 C C . LYS A 1 215 ? -11.908 0.525 11.062 1.00 94.94 215 LYS A C 1
ATOM 1783 O O . LYS A 1 215 ? -12.939 0.030 10.608 1.00 94.94 215 LYS A O 1
ATOM 1788 N N . PHE A 1 216 ? -11.409 1.675 10.611 1.00 94.00 216 PHE A N 1
ATOM 1789 C CA . PHE A 1 216 ? -11.963 2.374 9.458 1.00 94.00 216 PHE A CA 1
ATOM 1790 C C . PHE A 1 216 ? -11.821 1.549 8.169 1.00 94.00 216 PHE A C 1
ATOM 1792 O O . PHE A 1 216 ? -12.816 1.371 7.466 1.00 94.00 216 PHE A O 1
ATOM 1799 N N . LEU A 1 217 ? -10.635 1.001 7.883 1.00 94.56 217 LEU A N 1
ATOM 1800 C CA . LEU A 1 217 ? -10.407 0.162 6.701 1.00 94.56 217 LEU A CA 1
ATOM 1801 C C . LEU A 1 217 ? -11.347 -1.045 6.669 1.00 94.56 217 LEU A C 1
ATOM 1803 O O . LEU A 1 217 ? -11.982 -1.291 5.647 1.00 94.56 217 LEU A O 1
ATOM 1807 N N . VAL A 1 218 ? -11.486 -1.751 7.793 1.00 94.88 218 VAL A N 1
ATOM 1808 C CA . VAL A 1 218 ? -12.384 -2.906 7.928 1.00 94.88 218 VAL A CA 1
ATOM 1809 C C . VAL A 1 218 ? -13.838 -2.493 7.719 1.00 94.88 218 VAL A C 1
ATOM 1811 O O . VAL A 1 218 ? -14.521 -3.063 6.870 1.00 94.88 218 VAL A O 1
ATOM 1814 N N . LYS A 1 219 ? -14.304 -1.451 8.423 1.00 94.00 219 LYS A N 1
ATOM 1815 C CA . LYS A 1 219 ? -15.704 -0.992 8.381 1.00 94.00 219 LYS A CA 1
ATOM 1816 C C . LYS A 1 219 ? -16.189 -0.666 6.969 1.00 94.00 219 LYS A C 1
ATOM 1818 O O . LYS A 1 219 ? -17.367 -0.851 6.673 1.00 94.00 219 LYS A O 1
ATOM 1823 N N . PHE A 1 220 ? -15.315 -0.131 6.123 1.00 93.56 220 PHE A N 1
ATOM 1824 C CA . PHE A 1 220 ? -15.680 0.278 4.769 1.00 93.56 220 PHE A CA 1
ATOM 1825 C C . PHE A 1 220 ? -15.050 -0.580 3.681 1.00 93.56 220 PHE A C 1
ATOM 1827 O O . PHE A 1 220 ? -15.182 -0.243 2.507 1.00 93.56 220 PHE A O 1
ATOM 1834 N N . SER A 1 221 ? -14.394 -1.677 4.043 1.00 92.69 221 SER A N 1
ATOM 1835 C CA . SER A 1 221 ? -13.691 -2.555 3.112 1.00 92.69 221 SER A CA 1
ATOM 1836 C C . SER A 1 221 ? -14.560 -2.946 1.915 1.00 92.69 221 SER A C 1
ATOM 1838 O O . SER A 1 221 ? -14.079 -2.884 0.787 1.00 92.69 221 SER A O 1
ATOM 1840 N N . ASP A 1 222 ? -15.842 -3.247 2.116 1.00 93.94 222 ASP A N 1
ATOM 1841 C CA . ASP A 1 222 ? -16.803 -3.599 1.057 1.00 93.94 222 ASP A CA 1
ATOM 1842 C C . ASP A 1 222 ? -17.650 -2.428 0.544 1.00 93.94 222 ASP A C 1
ATOM 1844 O O . ASP A 1 222 ? -18.476 -2.578 -0.358 1.00 93.94 222 ASP A O 1
ATOM 1848 N N . ALA A 1 223 ? -17.429 -1.223 1.067 1.00 92.12 223 ALA A N 1
ATOM 1849 C CA . ALA A 1 223 ? -18.102 -0.035 0.576 1.00 92.12 223 ALA A CA 1
ATOM 1850 C C . ALA A 1 223 ? -17.624 0.319 -0.836 1.00 92.12 223 ALA A C 1
ATOM 1852 O O . ALA A 1 223 ? -16.481 0.063 -1.228 1.00 92.12 223 ALA A O 1
ATOM 1853 N N . LYS A 1 224 ? -18.494 1.001 -1.588 1.00 90.00 224 LYS A N 1
ATOM 1854 C CA . LYS A 1 224 ? -18.214 1.441 -2.960 1.00 90.00 224 LYS A CA 1
ATOM 1855 C C . LYS A 1 224 ? -16.873 2.177 -3.091 1.00 90.00 224 LYS A C 1
ATOM 1857 O O . LYS A 1 224 ? -16.173 1.965 -4.065 1.00 90.00 224 LYS A O 1
ATOM 1862 N N . MET A 1 225 ? -16.474 2.969 -2.097 1.00 86.25 225 MET A N 1
ATOM 1863 C CA . MET A 1 225 ? -15.221 3.735 -2.142 1.00 86.25 225 MET A CA 1
ATOM 1864 C C . MET A 1 225 ? -13.954 2.883 -2.319 1.00 86.25 225 MET A C 1
ATOM 1866 O O . MET A 1 225 ? -12.979 3.378 -2.857 1.00 86.25 225 MET A O 1
ATOM 1870 N N . PHE A 1 226 ? -13.972 1.617 -1.893 1.00 88.19 226 PHE A N 1
ATOM 1871 C CA . PHE A 1 226 ? -12.851 0.685 -2.043 1.00 88.19 226 PHE A CA 1
ATOM 1872 C C . PHE A 1 226 ? -13.071 -0.359 -3.143 1.00 88.19 226 PHE A C 1
ATOM 1874 O O . PHE A 1 226 ? -12.259 -1.268 -3.300 1.00 88.19 226 PHE A O 1
ATOM 1881 N N . ASN A 1 227 ? -14.195 -0.294 -3.857 1.00 89.50 227 ASN A N 1
ATOM 1882 C CA . ASN A 1 227 ? -14.594 -1.332 -4.806 1.00 89.50 227 ASN A CA 1
ATOM 1883 C C . ASN A 1 227 ? -15.254 -0.758 -6.069 1.00 89.50 227 ASN A C 1
ATOM 1885 O O . ASN A 1 227 ? -15.888 -1.521 -6.793 1.00 89.50 227 ASN A O 1
ATOM 1889 N N . ASP A 1 228 ? -15.159 0.552 -6.326 1.00 88.88 228 ASP A N 1
ATOM 1890 C CA . ASP A 1 228 ? -15.677 1.151 -7.557 1.00 88.88 228 ASP A CA 1
ATOM 1891 C C . ASP A 1 228 ? -14.747 0.776 -8.720 1.00 88.88 228 ASP A C 1
ATOM 1893 O O . ASP A 1 228 ? -13.589 1.201 -8.721 1.00 88.88 228 ASP A O 1
ATOM 1897 N N . PRO A 1 229 ? -15.210 -0.009 -9.711 1.00 85.44 229 PRO A N 1
ATOM 1898 C CA . PRO A 1 229 ? -14.376 -0.400 -10.841 1.00 85.44 229 PRO A CA 1
ATOM 1899 C C . PRO A 1 229 ? -13.933 0.785 -11.702 1.00 85.44 229 PRO A C 1
ATOM 1901 O O . PRO A 1 229 ? -12.934 0.669 -12.399 1.00 85.44 229 PRO A O 1
ATOM 1904 N N . LYS A 1 230 ? -14.667 1.908 -11.673 1.00 86.88 230 LYS A N 1
ATOM 1905 C CA . LYS A 1 230 ? -14.333 3.109 -12.457 1.00 86.88 230 LYS A CA 1
ATOM 1906 C C . LYS A 1 230 ? -13.175 3.904 -11.865 1.00 86.88 230 LYS A C 1
ATOM 1908 O O . LYS A 1 230 ? -12.483 4.592 -12.599 1.00 86.88 230 LYS A O 1
ATOM 1913 N N . GLU A 1 231 ? -12.988 3.791 -10.555 1.00 86.25 231 GLU A N 1
ATOM 1914 C CA . GLU A 1 231 ? -11.926 4.465 -9.798 1.00 86.25 231 GLU A CA 1
ATOM 1915 C C . GLU A 1 231 ? -10.757 3.507 -9.501 1.00 86.25 231 GLU A C 1
ATOM 1917 O O . GLU A 1 231 ? -9.809 3.850 -8.797 1.00 86.25 231 GLU A O 1
ATOM 1922 N N . ALA A 1 232 ? -10.848 2.258 -9.967 1.00 91.81 232 ALA A N 1
ATOM 1923 C CA . ALA A 1 232 ? -9.839 1.243 -9.729 1.00 91.81 232 ALA A CA 1
ATOM 1924 C C . ALA A 1 232 ? -8.699 1.367 -10.739 1.00 91.81 232 ALA A C 1
ATOM 1926 O O . ALA A 1 232 ? -8.929 1.409 -11.947 1.00 91.81 232 ALA A O 1
ATOM 1927 N N . ILE A 1 233 ? -7.461 1.289 -10.257 1.00 93.44 233 ILE A N 1
ATOM 1928 C CA . ILE A 1 233 ? -6.322 1.044 -11.137 1.00 93.44 233 ILE A CA 1
ATOM 1929 C C . ILE A 1 233 ? -6.277 -0.461 -11.391 1.00 93.44 233 ILE A C 1
ATOM 1931 O O . ILE A 1 233 ? -6.035 -1.261 -10.483 1.00 93.44 233 ILE A O 1
ATOM 1935 N N . VAL A 1 234 ? -6.533 -0.850 -12.637 1.00 95.62 234 VAL A N 1
ATOM 1936 C CA . VAL A 1 234 ? -6.502 -2.247 -13.069 1.00 95.62 234 VAL A CA 1
ATOM 1937 C C . VAL A 1 234 ? -5.181 -2.521 -13.769 1.00 95.62 234 VAL A C 1
ATOM 1939 O O . VAL A 1 234 ? -4.893 -1.977 -14.833 1.00 95.62 234 VAL A O 1
ATOM 1942 N N . LEU A 1 235 ? -4.384 -3.402 -13.174 1.00 96.69 235 LEU A N 1
ATOM 1943 C CA . LEU A 1 235 ? -3.077 -3.788 -13.675 1.00 96.69 235 LEU A CA 1
ATOM 1944 C C . LEU A 1 235 ? -3.120 -5.216 -14.218 1.00 96.69 235 LEU A C 1
ATOM 1946 O O . LEU A 1 235 ? -3.605 -6.138 -13.557 1.00 96.69 235 LEU A O 1
ATOM 1950 N N . LYS A 1 236 ? -2.586 -5.415 -15.422 1.00 96.69 236 LYS A N 1
ATOM 1951 C CA . LYS A 1 236 ? -2.441 -6.735 -16.047 1.00 96.69 236 LYS A CA 1
ATOM 1952 C C . LYS A 1 236 ? -0.993 -7.184 -15.968 1.00 96.69 236 LYS A C 1
ATOM 1954 O O . LYS A 1 236 ? -0.084 -6.431 -16.315 1.00 96.69 236 LYS A O 1
ATOM 1959 N N . ARG A 1 237 ? -0.778 -8.419 -15.525 1.00 95.69 237 ARG A N 1
ATOM 1960 C CA . ARG A 1 237 ? 0.552 -9.024 -15.463 1.00 95.69 237 ARG A CA 1
ATOM 1961 C C . ARG A 1 237 ? 1.090 -9.235 -16.875 1.00 95.69 237 ARG A C 1
ATOM 1963 O O . ARG A 1 237 ? 0.421 -9.841 -17.713 1.00 95.69 237 ARG A O 1
ATOM 1970 N N . VAL A 1 238 ? 2.314 -8.787 -17.119 1.00 93.19 238 VAL A N 1
ATOM 1971 C CA . VAL A 1 238 ? 3.054 -9.118 -18.336 1.00 93.19 238 VAL A CA 1
ATOM 1972 C C . VAL A 1 238 ? 3.568 -10.544 -18.175 1.00 93.19 238 VAL A C 1
ATOM 1974 O O . VAL A 1 238 ? 4.324 -10.835 -17.247 1.00 93.19 238 VAL A O 1
ATOM 1977 N N . LYS A 1 239 ? 3.110 -11.454 -19.037 1.00 80.69 239 LYS A N 1
ATOM 1978 C CA . LYS A 1 239 ? 3.699 -12.792 -19.129 1.00 80.69 239 LYS A CA 1
ATOM 1979 C C . LYS A 1 239 ? 5.028 -12.661 -19.867 1.00 80.69 239 LYS A C 1
ATOM 1981 O O . LYS A 1 239 ? 5.044 -12.114 -20.967 1.00 80.69 239 LYS A O 1
ATOM 1986 N N . ASN A 1 240 ? 6.103 -13.117 -19.229 1.00 57.94 240 ASN A N 1
ATOM 1987 C CA . ASN A 1 240 ? 7.369 -13.373 -19.911 1.00 57.94 240 ASN A CA 1
ATOM 1988 C C . ASN A 1 240 ? 7.250 -14.627 -20.775 1.00 57.94 240 ASN A C 1
ATOM 1990 O O . ASN A 1 240 ? 6.494 -15.539 -20.362 1.00 57.94 240 ASN A O 1
#